Protein AF-X0XVB4-F1 (afdb_monomer)

Organism: NCBI:txid412755

Sequence (200 aa):
ILCIYAGDIERKKVRADFGITYDSDAFKLIDDLREWGLDVVAVVITRFNDQPASITFKNKLERRGVRVYTHKAIKGYPADVDLIASEKGYGANEYIETKRPLVVVTAPGPNSGKMATCLSQVYHDYRRNQQAGYAKFETFPIWNLPLRHPVNVAYEAATADLHDVNMIDPFHLEAYNAKAVNYNRDVEAFPVLKTILEKI

Nearest PDB structures (foldseek):
  3bh1-assembly1_B  TM=9.773E-01  e=3.216E-25  Corynebacterium diphtheriae NCTC 13129
  7f00-assembly1_A-2  TM=9.809E-01  e=4.562E-24  Streptococcus pneumoniae
  7f00-assembly1_B-2  TM=9.732E-01  e=2.089E-22  Streptococcus pneumoniae
  3bh1-assembly1_C  TM=9.726E-01  e=1.199E-22  Corynebacterium diphtheriae NCTC 13129
  4a0g-assembly2_D  TM=3.749E-01  e=3.876E-01  Arabidopsis thaliana

Foldseek 3Di:
DEFAEPVQQVVQPADPVPRHGQLVVSVVVQVVCVVVVHHDLAYEHEQDDPDDSSVVSCVVCVVVVHHYWYHHDQPPPLNCLVSCLDCNHLVVGDARDDDDLDDDYYGSDPPRCRVSVQLSNCSVCVVVVHHHDDDDDDPPDFFPDDCPDPSNVVVCVVCVVVVWHKDWQVVCCVVPVDTTIDTDVCSVCVVSVVSNVVSD

InterPro domains:
  IPR048496 DUF1846, N-terminal domain [PF08903] (1-200)

Structure (mmCIF, N/CA/C/O backbone):
data_AF-X0XVB4-F1
#
_entry.id   AF-X0XVB4-F1
#
loop_
_atom_site.group_PDB
_atom_site.id
_atom_site.type_symbol
_atom_site.label_atom_id
_atom_site.label_alt_id
_atom_site.label_comp_id
_atom_site.label_asym_id
_atom_site.label_entity_id
_atom_site.label_seq_id
_atom_site.pdbx_PDB_ins_code
_atom_site.Cartn_x
_atom_site.Cartn_y
_atom_site.Cartn_z
_atom_site.occupancy
_atom_site.B_iso_or_equiv
_atom_site.auth_seq_id
_atom_site.auth_comp_id
_atom_site.auth_asym_id
_atom_site.auth_atom_id
_atom_site.pdbx_PDB_model_num
ATOM 1 N N . ILE A 1 1 ? -10.804 -2.127 1.773 1.00 98.19 1 ILE A N 1
ATOM 2 C CA . ILE A 1 1 ? -10.193 -1.408 2.919 1.00 98.19 1 ILE A CA 1
ATOM 3 C C . ILE A 1 1 ? -9.651 -0.083 2.404 1.00 98.19 1 ILE A C 1
ATOM 5 O O . ILE A 1 1 ? -9.045 -0.071 1.337 1.00 98.19 1 ILE A O 1
ATOM 9 N N . LEU A 1 2 ? -9.881 1.018 3.118 1.00 98.44 2 LEU A N 1
ATOM 10 C CA . LEU A 1 2 ? -9.353 2.336 2.754 1.00 98.44 2 LEU A CA 1
ATOM 11 C C . LEU A 1 2 ? -8.285 2.757 3.766 1.00 98.44 2 LEU A C 1
ATOM 13 O O . LEU A 1 2 ? -8.562 2.816 4.957 1.00 98.44 2 LEU A O 1
ATOM 17 N N . CYS A 1 3 ? -7.074 3.054 3.310 1.00 98.69 3 CYS A N 1
ATOM 18 C CA . CYS A 1 3 ? -5.979 3.528 4.153 1.00 98.69 3 CYS A CA 1
ATOM 19 C C . CYS A 1 3 ? -5.824 5.046 4.040 1.00 98.69 3 CYS A C 1
ATOM 21 O O . CYS A 1 3 ? -5.873 5.604 2.945 1.00 98.69 3 CYS A O 1
ATOM 23 N N . ILE A 1 4 ? -5.551 5.712 5.158 1.00 98.44 4 ILE A N 1
ATOM 24 C CA . ILE A 1 4 ? -5.223 7.139 5.197 1.00 98.44 4 ILE A CA 1
ATOM 25 C C . ILE A 1 4 ? -4.149 7.396 6.255 1.00 98.44 4 ILE A C 1
ATOM 27 O O . ILE A 1 4 ? -4.205 6.853 7.354 1.00 98.44 4 ILE A O 1
ATOM 31 N N . TYR A 1 5 ? -3.141 8.203 5.924 1.00 98.25 5 TYR A N 1
ATOM 32 C CA . TYR A 1 5 ? -2.059 8.526 6.854 1.00 98.25 5 TYR A CA 1
ATOM 33 C C . TYR A 1 5 ? -2.490 9.642 7.811 1.00 98.25 5 TYR A C 1
ATOM 35 O O . TYR A 1 5 ? -2.835 10.733 7.364 1.00 98.25 5 TYR A O 1
ATOM 43 N N . ALA A 1 6 ? -2.397 9.398 9.122 1.00 98.31 6 ALA A N 1
ATOM 44 C CA . ALA A 1 6 ? -2.724 10.379 10.160 1.00 98.31 6 ALA A CA 1
ATOM 45 C C . ALA A 1 6 ? -2.016 11.730 9.949 1.00 98.31 6 ALA A C 1
ATOM 47 O O . ALA A 1 6 ? -2.633 12.786 10.034 1.00 98.31 6 ALA A O 1
ATOM 48 N N . GLY A 1 7 ? -0.729 11.716 9.588 1.00 97.62 7 GLY A N 1
ATOM 49 C CA . GLY A 1 7 ? 0.031 12.948 9.362 1.00 97.62 7 GLY A CA 1
ATOM 50 C C . GLY A 1 7 ? -0.442 13.767 8.156 1.00 97.62 7 GLY A C 1
ATOM 51 O O . GLY A 1 7 ? -0.282 14.985 8.171 1.00 97.62 7 GLY A O 1
ATOM 52 N N . ASP A 1 8 ? -1.044 13.134 7.145 1.00 97.38 8 ASP A N 1
ATOM 53 C CA . ASP A 1 8 ? -1.641 13.844 6.006 1.00 97.38 8 ASP A CA 1
ATOM 54 C C . ASP A 1 8 ? -2.979 14.499 6.400 1.00 97.38 8 ASP A C 1
ATOM 56 O O . ASP A 1 8 ? -3.291 15.581 5.901 1.00 97.38 8 ASP A O 1
ATOM 60 N N . ILE A 1 9 ? -3.722 13.905 7.345 1.00 97.62 9 ILE A N 1
ATOM 61 C CA . ILE A 1 9 ? -4.921 14.514 7.949 1.00 97.62 9 ILE A CA 1
ATOM 62 C C . ILE A 1 9 ? -4.523 15.753 8.761 1.00 97.62 9 ILE A C 1
ATOM 64 O O . ILE A 1 9 ? -5.082 16.828 8.556 1.00 97.62 9 ILE A O 1
ATOM 68 N N . GLU A 1 10 ? -3.516 15.635 9.634 1.00 97.00 10 GLU A N 1
ATOM 69 C CA . GLU A 1 10 ? -3.053 16.755 10.471 1.00 97.00 10 GLU A CA 1
ATOM 70 C C . GLU A 1 10 ? -2.573 17.950 9.645 1.00 97.00 10 GLU A C 1
ATOM 72 O O . GLU A 1 10 ? -2.859 19.101 9.972 1.00 97.00 10 GLU A O 1
ATOM 77 N N . ARG A 1 11 ? -1.869 17.689 8.540 1.00 96.44 11 ARG A N 1
ATOM 78 C CA . ARG A 1 11 ? -1.373 18.739 7.640 1.00 96.44 11 ARG A CA 1
ATOM 79 C C . ARG A 1 11 ? -2.442 19.278 6.694 1.00 96.44 11 ARG A C 1
ATOM 81 O O . ARG A 1 11 ? -2.122 20.148 5.890 1.00 96.44 11 ARG A O 1
ATOM 88 N N . LYS A 1 12 ? -3.674 18.755 6.750 1.00 95.31 12 LYS A N 1
ATOM 89 C CA . LYS A 1 12 ? -4.748 19.043 5.786 1.00 95.31 12 LYS A CA 1
ATOM 90 C C . LYS A 1 12 ? -4.252 18.911 4.348 1.00 95.31 12 LYS A C 1
ATOM 92 O O . LYS A 1 12 ? -4.478 19.790 3.518 1.00 95.31 12 LYS A O 1
ATOM 97 N N . LYS A 1 13 ? -3.517 17.832 4.067 1.00 95.44 13 LYS A N 1
ATOM 98 C CA . LYS A 1 13 ? -2.916 17.613 2.753 1.00 95.44 13 LYS A CA 1
ATOM 99 C C . LYS A 1 13 ? -4.004 17.640 1.688 1.00 95.44 13 LYS A C 1
ATOM 101 O O . LYS A 1 13 ? -4.999 16.924 1.798 1.00 95.44 13 LYS A O 1
ATOM 106 N N . VAL A 1 14 ? -3.797 18.468 0.674 1.00 93.94 14 VAL A N 1
ATOM 107 C CA . VAL A 1 14 ? -4.720 18.636 -0.446 1.00 93.94 14 VAL A CA 1
ATOM 108 C C . VAL A 1 14 ? -4.297 17.713 -1.579 1.00 93.94 14 VAL A C 1
ATOM 110 O O . VAL A 1 14 ? -3.111 17.594 -1.893 1.00 93.94 14 VAL A O 1
ATOM 113 N N . ARG A 1 15 ? -5.272 17.046 -2.190 1.00 89.31 15 ARG A N 1
ATOM 114 C CA . ARG A 1 15 ? -5.079 16.317 -3.437 1.00 89.31 15 ARG A CA 1
ATOM 115 C C . ARG A 1 15 ? -5.148 17.307 -4.594 1.00 89.31 15 ARG A C 1
ATOM 117 O O . ARG A 1 15 ? -6.191 17.921 -4.802 1.00 89.31 15 ARG A O 1
ATOM 124 N N . ALA A 1 16 ? -4.038 17.464 -5.314 1.00 84.75 16 ALA A N 1
ATOM 125 C CA . ALA A 1 16 ? -3.892 18.482 -6.355 1.00 84.75 16 ALA A CA 1
ATOM 126 C C . ALA A 1 16 ? -4.977 18.382 -7.442 1.00 84.75 16 ALA A C 1
ATOM 128 O O . ALA A 1 16 ? -5.533 19.404 -7.828 1.00 84.75 16 ALA A O 1
ATOM 129 N N . ASP A 1 17 ? -5.339 17.161 -7.846 1.00 82.75 17 ASP A N 1
ATOM 130 C CA . ASP A 1 17 ? -6.303 16.908 -8.929 1.00 82.75 17 ASP A CA 1
ATOM 131 C C . ASP A 1 17 ? -7.711 17.451 -8.641 1.00 82.75 17 ASP A C 1
ATOM 133 O O . ASP A 1 17 ? -8.391 17.943 -9.537 1.00 82.75 17 ASP A O 1
ATOM 137 N N . PHE A 1 18 ? -8.163 17.343 -7.387 1.00 81.94 18 PHE A N 1
ATOM 138 C CA . PHE A 1 18 ? -9.544 17.646 -6.989 1.00 81.94 18 PHE A CA 1
ATOM 139 C C . PHE A 1 18 ? -9.667 18.882 -6.093 1.00 81.94 18 PHE A C 1
ATOM 141 O O . PHE A 1 18 ? -10.777 19.330 -5.816 1.00 81.94 18 PHE A O 1
ATOM 148 N N . GLY A 1 19 ? -8.551 19.412 -5.587 1.00 91.69 19 GLY A N 1
ATOM 149 C CA . GLY A 1 19 ? -8.536 20.573 -4.694 1.00 91.69 19 GLY A CA 1
ATOM 150 C C . GLY A 1 19 ? -9.146 20.327 -3.308 1.00 91.69 19 GLY A C 1
ATOM 151 O O . GLY A 1 19 ? -9.354 21.280 -2.560 1.00 91.69 19 GLY A O 1
ATOM 152 N N . ILE A 1 20 ? -9.420 19.072 -2.939 1.00 94.75 20 ILE A N 1
ATOM 153 C CA . ILE A 1 20 ? -9.972 18.692 -1.631 1.00 94.75 20 ILE A CA 1
ATOM 154 C C . ILE A 1 20 ? -8.913 18.044 -0.740 1.00 94.75 20 ILE A C 1
ATOM 156 O O . ILE A 1 20 ? -7.922 17.479 -1.208 1.00 94.75 20 ILE A O 1
ATOM 160 N N . THR A 1 21 ? -9.116 18.129 0.572 1.00 96.94 21 THR A N 1
ATOM 161 C CA . THR A 1 21 ? -8.234 17.498 1.555 1.00 96.94 21 THR A CA 1
ATOM 162 C C . THR A 1 21 ? -8.367 15.974 1.532 1.00 96.94 21 THR A C 1
ATOM 164 O O . THR A 1 21 ? -9.418 15.440 1.186 1.00 96.94 21 THR A O 1
ATOM 167 N N . TYR A 1 22 ? -7.315 15.254 1.928 1.00 96.94 22 TYR A N 1
ATOM 168 C CA . TYR A 1 22 ? -7.293 13.783 1.922 1.00 96.94 22 TYR A CA 1
ATOM 169 C C . TYR A 1 22 ? -8.389 13.152 2.795 1.00 96.94 22 TYR A C 1
ATOM 171 O O . TYR A 1 22 ? -8.904 12.090 2.458 1.00 96.94 22 TYR A O 1
ATOM 179 N N . ASP A 1 23 ? -8.764 13.785 3.907 1.00 96.56 23 ASP A N 1
ATOM 180 C CA . ASP A 1 23 ? -9.879 13.341 4.748 1.00 96.56 23 ASP A CA 1
ATOM 181 C C . ASP A 1 23 ? -11.234 13.526 4.048 1.00 96.56 23 ASP A C 1
ATOM 183 O O . ASP A 1 23 ? -12.093 12.649 4.134 1.00 96.56 23 ASP A O 1
ATOM 187 N N . SER A 1 24 ? -11.407 14.615 3.295 1.00 96.69 24 SER A N 1
ATOM 188 C CA . SER A 1 24 ? -12.592 14.827 2.453 1.00 96.69 24 SER A CA 1
ATOM 189 C C . SER A 1 24 ? -12.643 13.829 1.291 1.00 96.69 24 SER A C 1
ATOM 191 O O . SER A 1 24 ? -13.693 13.241 1.038 1.00 96.69 24 SER A O 1
ATOM 193 N N . ASP A 1 25 ? -11.507 13.579 0.632 1.00 96.38 25 ASP A N 1
ATOM 194 C CA . ASP A 1 25 ? -11.379 12.591 -0.449 1.00 96.38 25 ASP A CA 1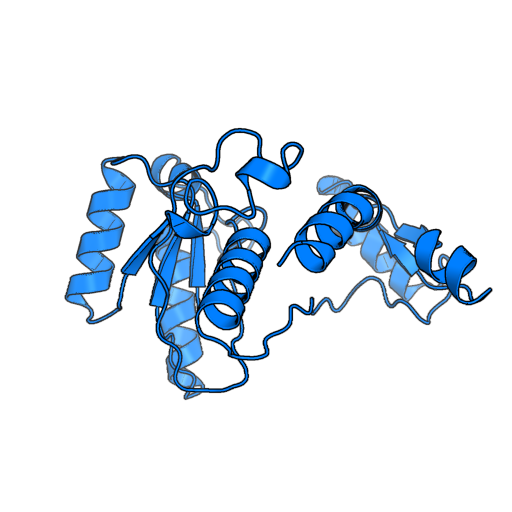
ATOM 195 C C . ASP A 1 25 ? -11.655 11.166 0.049 1.00 96.38 25 ASP A C 1
ATOM 197 O O . ASP A 1 25 ? -12.281 10.375 -0.647 1.00 96.38 25 ASP A O 1
ATOM 201 N N . ALA A 1 26 ? -11.281 10.839 1.290 1.00 97.12 26 ALA A N 1
ATOM 202 C CA . ALA A 1 26 ? -11.620 9.554 1.895 1.00 97.12 26 ALA A CA 1
ATOM 203 C C . ALA A 1 26 ? -13.137 9.366 2.065 1.00 97.12 26 ALA A C 1
ATOM 205 O O . ALA A 1 26 ? -13.638 8.281 1.776 1.00 97.12 26 ALA A O 1
ATOM 206 N N . PHE A 1 27 ? -13.876 10.395 2.500 1.00 96.81 27 PHE A N 1
ATOM 207 C CA . PHE A 1 27 ? -15.343 10.326 2.542 1.00 96.81 27 PHE A CA 1
ATOM 208 C C . PHE A 1 27 ? -15.935 10.192 1.143 1.00 96.81 27 PHE A C 1
ATOM 210 O O . PHE A 1 27 ? -16.761 9.309 0.929 1.00 96.81 27 PHE A O 1
ATOM 217 N N . LYS A 1 28 ? -15.461 11.005 0.191 1.00 95.50 28 LYS A N 1
ATOM 218 C CA . LYS A 1 28 ? -15.902 10.931 -1.202 1.00 95.50 28 LYS A CA 1
ATOM 219 C C . LYS A 1 28 ? -15.695 9.527 -1.777 1.00 95.50 28 LYS A C 1
ATOM 221 O O . LYS A 1 28 ? -16.624 8.964 -2.329 1.00 95.50 28 LYS A O 1
ATOM 226 N N . LEU A 1 29 ? -14.521 8.928 -1.581 1.00 95.69 29 LEU A N 1
ATOM 227 C CA . LEU A 1 29 ? -14.213 7.584 -2.071 1.00 95.69 29 LEU A CA 1
ATOM 228 C C . LEU A 1 29 ? -15.110 6.505 -1.442 1.00 95.69 29 LEU A C 1
ATOM 230 O O . LEU A 1 29 ? -15.464 5.543 -2.116 1.00 95.69 29 LEU A O 1
ATOM 234 N N . ILE A 1 30 ? -15.479 6.642 -0.164 1.00 96.25 30 ILE A N 1
ATOM 235 C CA . ILE A 1 30 ? -16.436 5.729 0.486 1.00 96.25 30 ILE A CA 1
ATOM 236 C C . ILE A 1 30 ? -17.812 5.836 -0.172 1.00 96.25 30 ILE A C 1
ATOM 238 O O . ILE A 1 30 ? -18.438 4.807 -0.426 1.00 96.25 30 ILE A O 1
ATOM 242 N N . ASP A 1 31 ? -18.274 7.060 -0.415 1.00 95.38 31 ASP A N 1
ATOM 243 C CA . ASP A 1 31 ? -19.587 7.317 -0.998 1.00 95.38 31 ASP A CA 1
ATOM 244 C C . ASP A 1 31 ? -19.622 6.865 -2.469 1.00 95.38 31 ASP A C 1
ATOM 246 O O . ASP A 1 31 ? -20.490 6.069 -2.821 1.00 95.38 31 ASP A O 1
ATOM 250 N N . ASP A 1 32 ? -18.607 7.221 -3.268 1.00 95.56 32 ASP A N 1
ATOM 251 C CA . ASP A 1 32 ? -18.436 6.748 -4.646 1.00 95.56 32 ASP A CA 1
ATOM 252 C C . ASP A 1 32 ? -18.495 5.209 -4.687 1.00 95.56 32 ASP A C 1
ATOM 254 O O . ASP A 1 32 ? -19.322 4.638 -5.384 1.00 95.56 32 ASP A O 1
ATOM 258 N N . LEU A 1 33 ? -17.676 4.494 -3.903 1.00 95.69 33 LEU A N 1
ATOM 259 C CA . LEU A 1 33 ? -17.662 3.022 -3.918 1.00 95.69 33 LEU A CA 1
ATOM 260 C C . LEU A 1 33 ? -19.032 2.412 -3.584 1.00 95.69 33 LEU A C 1
ATOM 262 O O . LEU A 1 33 ? -19.430 1.424 -4.206 1.00 95.69 33 LEU A O 1
ATOM 266 N N . ARG A 1 34 ? -19.775 3.009 -2.648 1.00 93.69 34 ARG A N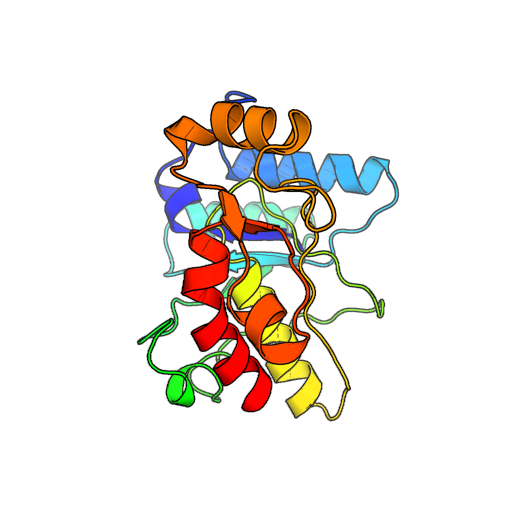 1
ATOM 267 C CA . ARG A 1 34 ? -21.128 2.560 -2.294 1.00 93.69 34 ARG A CA 1
ATOM 268 C C . ARG A 1 34 ? -22.123 2.749 -3.435 1.00 93.69 34 ARG A C 1
ATOM 270 O O . ARG A 1 34 ? -22.975 1.881 -3.606 1.00 93.69 34 ARG A O 1
ATOM 277 N N . GLU A 1 35 ? -22.006 3.810 -4.233 1.00 95.94 35 GLU A N 1
ATOM 278 C CA . GLU A 1 35 ? -22.830 4.003 -5.439 1.00 95.94 35 GLU A CA 1
ATOM 279 C C . GLU A 1 35 ? -22.617 2.879 -6.464 1.00 95.94 35 GLU A C 1
ATOM 281 O O . GLU A 1 35 ? -23.560 2.456 -7.128 1.00 95.94 35 GLU A O 1
ATOM 286 N N . TRP A 1 36 ? -21.404 2.321 -6.526 1.00 95.44 36 TRP A N 1
ATOM 287 C CA . TRP A 1 36 ? -21.076 1.143 -7.339 1.00 95.44 36 TRP A CA 1
ATOM 288 C C . TRP A 1 36 ? -21.436 -0.196 -6.666 1.00 95.44 36 TRP A C 1
ATOM 290 O O . TRP A 1 36 ? -21.091 -1.259 -7.182 1.00 95.44 36 TRP A O 1
ATOM 300 N N . GLY A 1 37 ? -22.109 -0.178 -5.511 1.00 93.56 37 GLY A N 1
ATOM 301 C CA . GLY A 1 37 ? -22.463 -1.382 -4.751 1.00 93.56 37 GLY A CA 1
ATOM 302 C C . GLY A 1 37 ? -21.273 -2.059 -4.061 1.00 93.56 37 GLY A C 1
ATOM 303 O O . GLY A 1 37 ? -21.347 -3.241 -3.715 1.00 93.56 37 GLY A O 1
ATOM 304 N N . LEU A 1 38 ? -20.162 -1.340 -3.869 1.00 93.56 38 LEU A N 1
ATOM 305 C CA . LEU A 1 38 ? -18.954 -1.840 -3.217 1.00 93.56 38 LEU A CA 1
ATOM 306 C C . LEU A 1 38 ? -18.854 -1.316 -1.781 1.00 93.56 38 LEU A C 1
ATOM 308 O O . LEU A 1 38 ? -18.652 -0.130 -1.527 1.00 93.56 38 LEU A O 1
ATOM 312 N N . ASP A 1 39 ? -18.921 -2.232 -0.818 1.00 89.62 39 ASP A N 1
ATOM 313 C CA . ASP A 1 39 ? -18.797 -1.874 0.594 1.00 89.62 39 ASP A CA 1
ATOM 314 C C . ASP A 1 39 ? -17.344 -1.634 1.022 1.00 89.62 39 ASP A C 1
ATOM 316 O O . ASP A 1 39 ? -16.459 -2.480 0.842 1.00 89.62 39 ASP A O 1
ATOM 320 N N . VAL A 1 40 ? -17.116 -0.527 1.730 1.00 94.88 40 VAL A N 1
ATOM 321 C CA . VAL A 1 40 ? -15.874 -0.295 2.474 1.00 94.88 40 VAL A CA 1
ATOM 322 C C . VAL A 1 40 ? -15.971 -0.981 3.835 1.00 94.88 40 VAL A C 1
ATOM 324 O O . VAL A 1 40 ? -16.616 -0.477 4.750 1.00 94.88 40 VAL A O 1
ATOM 327 N N . VAL A 1 41 ? -15.295 -2.127 3.977 1.00 95.06 41 VAL A N 1
ATOM 328 C CA . VAL A 1 41 ? -15.288 -2.909 5.231 1.00 95.06 41 VAL A CA 1
ATOM 329 C C . VAL A 1 41 ? -14.714 -2.133 6.420 1.00 95.06 41 VAL A C 1
ATOM 331 O O . VAL A 1 41 ? -15.200 -2.270 7.540 1.00 95.06 41 VAL A O 1
ATOM 334 N N . ALA A 1 42 ? -13.684 -1.321 6.175 1.00 97.00 42 ALA A N 1
ATOM 335 C CA . ALA A 1 42 ? -13.036 -0.517 7.197 1.00 97.00 42 ALA A CA 1
ATOM 336 C C . ALA A 1 42 ? -12.158 0.589 6.603 1.00 97.00 42 ALA A C 1
ATOM 338 O O . ALA A 1 42 ? -11.627 0.452 5.489 1.00 97.00 42 ALA A O 1
ATOM 339 N N . VAL A 1 43 ? -11.955 1.638 7.402 1.00 98.50 43 VAL A N 1
ATOM 340 C CA . VAL A 1 43 ? -10.910 2.649 7.213 1.00 98.50 43 VAL A CA 1
ATOM 341 C C . VAL A 1 43 ? -9.766 2.383 8.189 1.00 98.50 43 VAL A C 1
ATOM 343 O O . VAL A 1 43 ? -9.993 2.176 9.377 1.00 98.50 43 VAL A O 1
ATOM 346 N N . VAL A 1 44 ? -8.530 2.419 7.701 1.00 98.75 44 VAL A N 1
ATOM 347 C CA . VAL A 1 44 ? -7.315 2.274 8.505 1.00 98.75 44 VAL A CA 1
ATOM 348 C C . VAL A 1 44 ? -6.588 3.607 8.543 1.00 98.75 44 VAL A C 1
ATOM 350 O O . VAL A 1 44 ? -6.065 4.067 7.525 1.00 98.75 44 VAL A O 1
ATOM 353 N N . ILE A 1 45 ? -6.527 4.215 9.725 1.00 98.62 45 ILE A N 1
ATOM 354 C CA . ILE A 1 45 ? -5.715 5.406 9.962 1.00 98.62 45 ILE A CA 1
ATOM 355 C C . ILE A 1 45 ? -4.307 4.936 10.330 1.00 98.62 45 ILE A C 1
ATOM 357 O O . ILE A 1 45 ? -4.068 4.399 11.414 1.00 98.62 45 ILE A O 1
ATOM 361 N N . THR A 1 46 ? -3.372 5.088 9.397 1.00 98.50 46 THR A N 1
ATOM 362 C CA . THR A 1 46 ? -2.003 4.585 9.531 1.00 98.50 46 THR A CA 1
ATOM 363 C C . THR A 1 46 ? -1.094 5.599 10.210 1.00 98.50 46 THR A C 1
ATOM 365 O O . THR A 1 46 ? -1.296 6.813 10.106 1.00 98.50 46 THR A O 1
ATOM 368 N N . ARG A 1 47 ? -0.067 5.089 10.906 1.00 97.38 47 ARG A N 1
ATOM 369 C CA . ARG A 1 47 ? 0.887 5.874 11.710 1.00 97.38 47 ARG A CA 1
ATOM 370 C C . ARG A 1 47 ? 0.160 6.819 12.683 1.00 97.38 47 ARG A C 1
ATOM 372 O O . ARG A 1 47 ? 0.538 7.980 12.857 1.00 97.38 47 ARG A O 1
ATOM 379 N N . PHE A 1 48 ? -0.915 6.309 13.278 1.00 98.06 48 PHE A N 1
ATOM 380 C CA . PHE A 1 48 ? -1.732 7.013 14.254 1.00 98.06 48 PHE A CA 1
ATOM 381 C C . PHE A 1 48 ? -0.972 7.161 15.575 1.00 98.06 48 PHE A C 1
ATOM 383 O O . PHE A 1 48 ? -0.363 6.205 16.059 1.00 98.06 48 PHE A O 1
ATOM 390 N N . ASN A 1 49 ? -1.004 8.366 16.135 1.00 97.06 49 ASN A N 1
ATOM 391 C CA . ASN A 1 49 ? -0.324 8.743 17.371 1.00 97.06 49 ASN A CA 1
ATOM 392 C C . ASN A 1 49 ? -1.150 9.793 18.135 1.00 97.06 49 ASN A C 1
ATOM 394 O O . ASN A 1 49 ? -0.620 10.825 18.541 1.00 97.06 49 ASN A O 1
ATOM 398 N N . ASP A 1 50 ? -2.462 9.555 18.230 1.00 97.06 50 ASP A N 1
ATOM 399 C CA . ASP A 1 50 ? -3.418 10.367 18.997 1.00 97.06 50 ASP A CA 1
ATOM 400 C C . ASP A 1 50 ? -3.469 11.847 18.590 1.00 97.06 50 ASP A C 1
ATOM 402 O O . ASP A 1 50 ? -3.723 12.742 19.397 1.00 97.06 50 ASP A O 1
ATOM 406 N N . GLN A 1 51 ? -3.238 12.122 17.306 1.00 97.06 51 GLN A N 1
ATOM 407 C CA . GLN A 1 51 ? -3.259 13.486 16.804 1.00 97.06 51 GLN A CA 1
ATOM 408 C C . GLN A 1 51 ? -4.709 14.036 16.747 1.00 97.06 51 GLN A C 1
ATOM 410 O O . GLN A 1 51 ? -5.630 13.297 16.371 1.00 97.06 51 GLN A O 1
ATOM 415 N N . PRO A 1 52 ? -4.960 15.316 17.101 1.00 98.00 52 PRO A N 1
ATOM 416 C CA . PRO A 1 52 ? -6.324 15.825 17.292 1.00 98.00 52 PRO A CA 1
ATOM 417 C C . PRO A 1 52 ? -7.228 15.788 16.051 1.00 98.00 52 PRO A C 1
ATOM 419 O O . PRO A 1 52 ? -8.417 15.453 16.162 1.00 98.00 52 PRO A O 1
ATOM 422 N N . ALA A 1 53 ? -6.708 16.121 14.862 1.00 97.81 53 ALA A N 1
ATOM 423 C CA . ALA A 1 53 ? -7.517 16.094 13.641 1.00 97.81 53 ALA A CA 1
ATOM 424 C C . ALA A 1 53 ? -7.853 14.651 13.239 1.00 97.81 53 ALA A C 1
ATOM 426 O O . ALA A 1 53 ? -8.982 14.367 12.838 1.00 97.81 53 ALA A O 1
ATOM 427 N N . SER A 1 54 ? -6.921 13.724 13.446 1.00 98.00 54 SER A N 1
ATOM 428 C CA . SER A 1 54 ? -7.082 12.290 13.202 1.00 98.00 54 SER A CA 1
ATOM 429 C C . SER A 1 54 ? -8.120 11.661 14.137 1.00 98.00 54 SER A C 1
ATOM 431 O O . SER A 1 54 ? -8.955 10.881 13.679 1.00 98.00 54 SER A O 1
ATOM 433 N N . ILE A 1 55 ? -8.147 12.047 15.420 1.00 98.50 55 ILE A N 1
ATOM 434 C CA . ILE A 1 55 ? -9.205 11.650 16.371 1.00 98.50 55 ILE A CA 1
ATOM 435 C C . ILE A 1 55 ? -10.565 12.187 15.913 1.00 98.50 55 ILE A C 1
ATOM 437 O O . ILE A 1 55 ? -11.557 11.459 15.884 1.00 98.50 55 ILE A O 1
ATOM 441 N N . THR A 1 56 ? -10.621 13.457 15.509 1.00 98.31 56 THR A N 1
ATOM 442 C CA . THR A 1 56 ? -11.859 14.071 15.010 1.00 98.31 56 THR A CA 1
ATOM 443 C C . THR A 1 56 ? -12.373 13.356 13.761 1.00 98.31 56 THR A C 1
ATOM 445 O O . THR A 1 56 ? -13.570 13.089 13.646 1.00 98.31 56 THR A O 1
ATOM 448 N N . PHE A 1 57 ? -11.479 13.023 12.831 1.00 98.31 57 PHE A N 1
ATOM 449 C CA . PHE A 1 57 ? -11.794 12.277 11.619 1.00 98.31 57 PHE A CA 1
ATOM 450 C C . PHE A 1 57 ? -12.295 10.859 11.927 1.00 98.31 57 PHE A C 1
ATOM 452 O O . PHE A 1 57 ? -13.356 10.476 11.432 1.00 98.31 57 PHE A O 1
ATOM 459 N N . LYS A 1 58 ? -11.605 10.127 12.814 1.00 98.56 58 LYS A N 1
ATOM 460 C CA . LYS A 1 58 ? -12.045 8.819 13.325 1.00 98.56 58 LYS A CA 1
ATOM 461 C C . LYS A 1 58 ? -13.476 8.887 13.869 1.00 98.56 58 LYS A C 1
ATOM 463 O O . LYS A 1 58 ? -14.343 8.159 13.397 1.00 98.56 58 LYS A O 1
ATOM 468 N N . ASN A 1 59 ? -13.749 9.831 14.771 1.00 98.38 59 ASN A N 1
ATOM 469 C CA . ASN A 1 59 ? -15.073 9.996 15.377 1.00 98.38 59 ASN A CA 1
ATOM 470 C C . ASN A 1 59 ? -16.161 10.302 14.331 1.00 98.38 59 ASN A C 1
ATOM 472 O O . ASN A 1 59 ? -17.300 9.855 14.461 1.00 98.38 59 ASN A O 1
ATOM 476 N N . LYS A 1 60 ? -15.839 11.076 13.284 1.00 98.12 60 LYS A N 1
ATOM 477 C CA . LYS A 1 60 ? -16.775 11.360 12.183 1.00 98.12 60 LYS A CA 1
ATOM 478 C C . LYS A 1 60 ? -17.100 10.105 11.369 1.00 98.12 60 LYS A C 1
ATOM 480 O O . LYS A 1 60 ? -18.261 9.919 11.017 1.00 98.12 60 LYS A O 1
ATOM 485 N N . LEU A 1 61 ? -16.107 9.263 11.078 1.00 97.94 61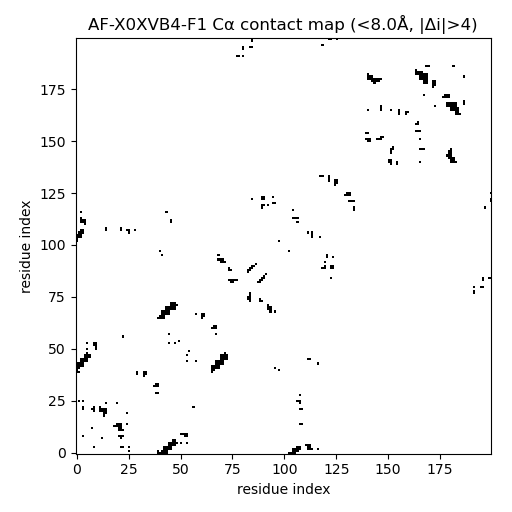 LEU A N 1
ATOM 486 C CA . LEU A 1 61 ? -16.303 7.989 10.376 1.00 97.94 61 LEU A CA 1
ATOM 487 C C . LEU A 1 61 ? -17.177 7.026 11.186 1.00 97.94 61 LEU A C 1
ATOM 489 O O . LEU A 1 61 ? -18.157 6.498 10.661 1.00 97.94 61 LEU A O 1
ATOM 493 N N . GLU A 1 62 ? -16.876 6.859 12.473 1.00 97.88 62 GLU A N 1
ATOM 494 C CA . GLU A 1 62 ? -17.616 5.955 13.363 1.00 97.88 62 GLU A CA 1
ATOM 495 C C . GLU A 1 62 ? -19.080 6.387 13.524 1.00 97.88 62 GLU A C 1
ATOM 497 O O . GLU A 1 62 ? -19.983 5.555 13.454 1.00 97.88 62 GLU A O 1
ATOM 502 N N . ARG A 1 63 ? -19.351 7.698 13.615 1.00 97.19 63 ARG A N 1
ATOM 503 C CA . ARG A 1 63 ? -20.725 8.243 13.610 1.00 97.19 63 ARG A CA 1
ATOM 504 C C . ARG A 1 63 ? -21.503 7.935 12.329 1.00 97.19 63 ARG A C 1
ATOM 506 O O . ARG A 1 63 ? -22.728 7.931 12.361 1.00 97.19 63 ARG A O 1
ATOM 513 N N . ARG A 1 64 ? -20.817 7.681 11.211 1.00 94.00 64 ARG A N 1
ATOM 514 C CA . ARG A 1 64 ? -21.417 7.247 9.936 1.00 94.00 64 ARG A CA 1
ATOM 515 C C . ARG A 1 64 ? -21.482 5.720 9.799 1.00 94.00 64 ARG A C 1
ATOM 517 O O . ARG A 1 64 ? -21.717 5.217 8.701 1.00 94.00 64 ARG A O 1
ATOM 524 N N . GLY A 1 65 ? -21.236 4.979 10.881 1.00 94.38 65 GLY A N 1
ATOM 525 C CA . GLY A 1 65 ? -21.247 3.517 10.889 1.00 94.38 65 GLY A CA 1
ATOM 526 C C . GLY A 1 65 ? -20.066 2.881 10.152 1.00 94.38 65 GLY A C 1
ATOM 527 O O . GLY A 1 65 ? -20.125 1.699 9.820 1.00 94.38 65 GLY A O 1
ATOM 528 N N . VAL A 1 66 ? -19.001 3.638 9.864 1.00 96.31 66 VAL A N 1
ATOM 529 C CA . VAL A 1 66 ? -17.783 3.098 9.248 1.00 96.31 66 VAL A CA 1
ATOM 530 C C . VAL A 1 66 ? -16.871 2.564 10.346 1.00 96.31 66 VAL A C 1
ATOM 532 O O . VAL A 1 66 ? -16.528 3.287 11.279 1.00 96.31 66 VAL A O 1
ATOM 535 N N . ARG A 1 67 ? -16.452 1.301 10.229 1.00 97.75 67 ARG A N 1
ATOM 536 C CA . ARG A 1 67 ? -15.486 0.697 11.152 1.00 97.75 67 ARG A CA 1
ATOM 537 C C . ARG A 1 67 ? -14.098 1.301 10.921 1.00 97.75 67 ARG A C 1
ATOM 539 O O . ARG A 1 67 ? -13.645 1.371 9.776 1.00 97.75 67 ARG A O 1
ATOM 546 N N . VAL A 1 68 ? -13.427 1.724 11.991 1.00 98.31 68 VAL A N 1
ATOM 547 C CA . VAL A 1 68 ? -12.107 2.364 11.914 1.00 98.31 68 VAL A CA 1
ATOM 548 C C . VAL A 1 68 ? -11.085 1.587 12.731 1.00 98.31 68 VAL A C 1
ATOM 550 O O . VAL A 1 68 ? -11.319 1.295 13.898 1.00 98.31 68 VAL A O 1
ATOM 553 N N . TYR A 1 69 ? -9.932 1.321 12.126 1.00 98.50 69 TYR A N 1
ATOM 554 C CA . TYR A 1 69 ? -8.760 0.751 12.784 1.00 98.50 69 TYR A CA 1
ATOM 555 C C . TYR A 1 69 ? -7.624 1.770 12.791 1.00 98.50 69 TYR A C 1
ATOM 557 O O . TYR A 1 69 ? -7.493 2.589 11.876 1.00 98.50 69 TYR A O 1
ATOM 565 N N . THR A 1 70 ? -6.776 1.715 13.812 1.00 98.19 70 THR A N 1
ATOM 566 C CA . THR A 1 70 ? -5.592 2.569 13.923 1.00 98.19 70 THR A CA 1
ATOM 567 C C . THR A 1 70 ? -4.342 1.704 13.920 1.00 98.19 70 THR A C 1
ATOM 569 O O . THR A 1 70 ? -4.178 0.817 14.749 1.00 98.19 70 THR A O 1
ATOM 572 N N . HIS A 1 71 ? -3.442 1.957 12.973 1.00 97.94 71 HIS A N 1
ATOM 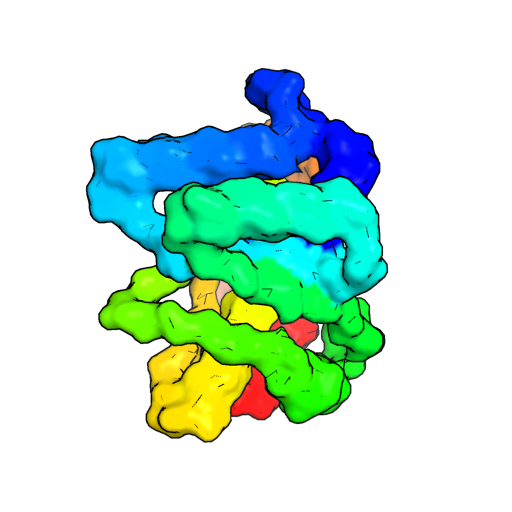573 C CA . HIS A 1 71 ? -2.140 1.292 12.930 1.00 97.94 71 HIS A CA 1
ATOM 574 C C . HIS A 1 71 ? -1.080 2.277 13.405 1.00 97.94 71 HIS A C 1
ATOM 576 O O . HIS A 1 71 ? -1.027 3.415 12.925 1.00 97.94 71 HIS A O 1
ATOM 582 N N . LYS A 1 72 ? -0.211 1.851 14.320 1.00 96.00 72 LYS A N 1
ATOM 583 C CA . LYS A 1 72 ? 0.921 2.671 14.769 1.00 96.00 72 LYS A CA 1
ATOM 584 C C . LYS A 1 72 ? 2.064 2.610 13.756 1.00 96.00 72 LYS A C 1
ATOM 586 O O . LYS A 1 72 ? 2.084 1.779 12.850 1.00 96.00 72 LYS A O 1
ATOM 591 N N . ALA A 1 73 ? 3.018 3.528 13.881 1.00 95.50 73 ALA A N 1
ATOM 592 C CA . ALA A 1 73 ? 4.272 3.394 13.150 1.00 95.50 73 ALA A CA 1
ATOM 593 C C . ALA A 1 73 ? 5.058 2.202 13.721 1.00 95.50 73 ALA A C 1
ATOM 595 O O . ALA A 1 73 ? 5.269 2.127 14.930 1.00 95.50 73 ALA A O 1
ATOM 596 N N . ILE A 1 74 ? 5.493 1.285 12.856 1.00 93.62 74 ILE A N 1
ATOM 597 C CA . ILE A 1 74 ? 6.337 0.156 13.257 1.00 93.62 74 ILE A CA 1
ATOM 598 C C . ILE A 1 74 ? 7.785 0.647 13.309 1.00 93.62 74 ILE A C 1
ATOM 600 O O . ILE A 1 74 ? 8.310 1.176 12.325 1.00 93.62 74 ILE A O 1
ATOM 604 N N . LYS A 1 75 ? 8.432 0.501 14.468 1.00 90.50 75 LYS A N 1
ATOM 605 C CA . LYS A 1 75 ? 9.848 0.852 14.636 1.00 90.50 75 LYS A CA 1
ATOM 606 C C . LYS A 1 75 ? 10.705 -0.030 13.724 1.00 90.50 75 LYS A C 1
ATOM 608 O O . LYS A 1 75 ? 10.427 -1.212 13.586 1.00 90.50 75 LYS A O 1
ATOM 613 N N . GLY A 1 76 ? 11.736 0.549 13.109 1.00 83.62 76 GLY A N 1
ATOM 614 C CA . GLY A 1 76 ? 12.653 -0.194 12.238 1.00 83.62 76 GLY A CA 1
ATOM 615 C C . GLY A 1 76 ? 12.099 -0.505 10.844 1.00 83.62 76 GLY A C 1
ATOM 616 O O . GLY A 1 76 ? 12.814 -1.087 10.037 1.00 83.62 76 GLY A O 1
ATOM 617 N N . TYR A 1 77 ? 10.872 -0.085 10.517 1.00 86.44 77 TYR A N 1
ATOM 618 C CA . TYR A 1 77 ? 10.320 -0.261 9.175 1.00 86.44 77 TYR A CA 1
ATOM 619 C C . TYR A 1 77 ? 11.076 0.600 8.142 1.00 86.44 77 TYR A C 1
ATOM 621 O O . TYR A 1 77 ? 11.232 1.801 8.379 1.00 86.44 77 TYR A O 1
ATOM 629 N N . PRO A 1 78 ? 11.496 0.057 6.983 1.00 86.44 78 PRO A N 1
ATOM 630 C CA . PRO A 1 78 ? 11.252 -1.305 6.496 1.00 86.44 78 PRO A CA 1
ATOM 631 C C . PRO A 1 78 ? 12.416 -2.295 6.747 1.00 86.44 78 PRO A C 1
ATOM 633 O O . PRO A 1 78 ? 12.313 -3.448 6.357 1.00 86.44 78 PRO A O 1
ATOM 636 N N . ALA A 1 79 ? 13.519 -1.873 7.371 1.00 87.88 79 ALA A N 1
ATOM 637 C CA . ALA A 1 79 ? 14.771 -2.638 7.429 1.00 87.88 79 ALA A CA 1
ATOM 638 C C . ALA A 1 79 ? 14.790 -3.806 8.439 1.00 87.88 79 ALA A C 1
ATOM 640 O O . ALA A 1 79 ? 15.453 -4.810 8.196 1.00 87.88 79 ALA A O 1
ATOM 641 N N . ASP A 1 80 ? 14.093 -3.687 9.572 1.00 92.81 80 ASP A N 1
ATOM 642 C CA . ASP A 1 80 ? 14.105 -4.688 10.651 1.00 92.81 80 ASP A CA 1
ATOM 643 C C . ASP A 1 80 ? 12.979 -5.719 10.466 1.00 92.81 80 ASP A C 1
ATOM 645 O O . ASP A 1 80 ? 11.933 -5.655 11.114 1.00 92.81 80 ASP A O 1
ATOM 649 N N . VAL A 1 81 ? 13.165 -6.650 9.526 1.00 91.56 81 VAL A N 1
ATOM 650 C CA . VAL A 1 81 ? 12.132 -7.632 9.141 1.00 91.56 81 VAL A CA 1
ATOM 651 C C . VAL A 1 81 ? 11.707 -8.524 10.312 1.00 91.56 81 VAL A C 1
ATOM 653 O O . VAL A 1 81 ? 10.527 -8.857 10.431 1.00 91.56 81 VAL A O 1
ATOM 656 N N . ASP A 1 82 ? 12.634 -8.852 11.214 1.00 92.50 82 ASP A N 1
ATOM 657 C CA . ASP A 1 82 ? 12.356 -9.656 12.405 1.00 92.50 82 ASP A CA 1
ATOM 658 C C . ASP A 1 82 ? 11.389 -8.954 13.353 1.00 92.50 82 ASP A C 1
ATOM 660 O O . ASP A 1 82 ? 10.453 -9.577 13.854 1.00 92.50 82 ASP A O 1
ATOM 664 N N . LEU A 1 83 ? 11.580 -7.653 13.576 1.00 93.94 83 LEU A N 1
ATOM 665 C CA . LEU A 1 83 ? 10.656 -6.861 14.373 1.00 93.94 83 LEU A CA 1
ATOM 666 C C . LEU A 1 83 ? 9.328 -6.638 13.641 1.00 93.94 83 LEU A C 1
ATOM 668 O O . LEU A 1 83 ? 8.270 -6.706 14.270 1.00 93.94 83 LEU A O 1
ATOM 672 N N . ILE A 1 84 ? 9.365 -6.382 12.333 1.00 94.38 84 ILE A N 1
ATOM 673 C CA . ILE A 1 84 ? 8.177 -6.093 11.519 1.00 94.38 84 ILE A CA 1
ATOM 674 C C . ILE A 1 84 ? 7.227 -7.297 11.484 1.00 94.38 84 ILE A C 1
ATOM 676 O O . ILE A 1 84 ? 6.052 -7.145 11.818 1.00 94.38 84 ILE A O 1
ATOM 680 N N . ALA A 1 85 ? 7.719 -8.490 11.146 1.00 94.44 85 ALA A N 1
ATOM 681 C CA . ALA A 1 85 ? 6.936 -9.727 11.089 1.00 94.44 85 ALA A CA 1
ATOM 682 C C . ALA A 1 85 ? 6.873 -10.425 12.464 1.00 94.44 85 ALA A C 1
ATOM 684 O O . ALA A 1 85 ? 7.206 -11.600 12.608 1.00 94.44 85 ALA A O 1
ATOM 685 N N . SER A 1 86 ? 6.474 -9.680 13.498 1.00 95.06 86 SER A N 1
ATOM 686 C CA . SER A 1 86 ? 6.340 -10.181 14.871 1.00 95.06 86 SER A CA 1
ATOM 687 C C . SER A 1 86 ? 5.108 -9.625 15.583 1.00 95.06 86 SER A C 1
ATOM 689 O O . SER A 1 86 ? 4.470 -8.678 15.118 1.00 95.06 86 SER A O 1
ATOM 691 N N . GLU A 1 87 ? 4.838 -10.138 16.787 1.00 95.69 87 GLU A N 1
ATOM 692 C CA . GLU A 1 87 ? 3.807 -9.623 17.703 1.00 95.69 87 GLU A CA 1
ATOM 693 C C . GLU A 1 87 ? 4.004 -8.146 18.083 1.00 95.69 87 GLU A C 1
ATOM 695 O O . GLU A 1 87 ? 3.044 -7.462 18.418 1.00 95.69 87 GLU A O 1
ATOM 700 N N . LYS A 1 88 ? 5.238 -7.626 18.019 1.00 95.44 88 LYS A N 1
ATOM 701 C CA . LYS A 1 88 ? 5.540 -6.209 18.292 1.00 95.44 88 LYS A CA 1
ATOM 702 C C . LYS A 1 88 ? 5.464 -5.325 17.041 1.00 95.44 88 LYS A C 1
ATOM 704 O O . LYS A 1 88 ? 5.451 -4.102 17.175 1.00 95.44 88 LYS A O 1
ATOM 709 N N . GLY A 1 89 ? 5.453 -5.932 15.855 1.00 96.00 89 GLY A N 1
ATOM 710 C CA . GLY A 1 89 ? 5.312 -5.268 14.562 1.00 96.00 89 GLY A CA 1
ATOM 711 C C . GLY A 1 89 ? 3.881 -5.385 14.053 1.00 96.00 89 GLY A C 1
ATOM 712 O O . GLY A 1 89 ? 2.979 -4.753 14.598 1.00 96.00 89 GLY A O 1
ATOM 713 N N . TYR A 1 90 ? 3.660 -6.194 13.016 1.00 96.88 90 TYR A N 1
ATOM 714 C CA . TYR 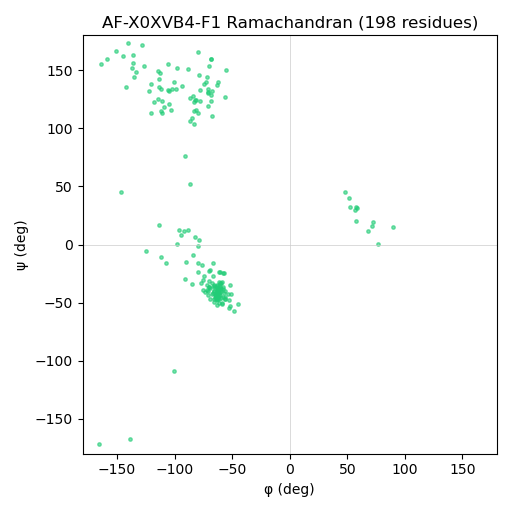A 1 90 ? 2.328 -6.424 12.455 1.00 96.88 90 TYR A CA 1
ATOM 715 C C . TYR A 1 90 ? 1.332 -6.977 13.469 1.00 96.88 90 TYR A C 1
ATOM 717 O O . TYR A 1 90 ? 0.187 -6.540 13.452 1.00 96.88 90 TYR A O 1
ATOM 725 N N . GLY A 1 91 ? 1.753 -7.850 14.388 1.00 96.62 91 GLY A N 1
ATOM 726 C CA . GLY A 1 91 ? 0.855 -8.410 15.401 1.00 96.62 91 GLY A CA 1
ATOM 727 C C . GLY A 1 91 ? 0.329 -7.393 16.418 1.00 96.62 91 GLY A C 1
ATOM 728 O O . GLY A 1 91 ? -0.675 -7.661 17.069 1.00 96.62 91 GLY A O 1
ATOM 729 N N . ALA A 1 92 ? 0.952 -6.213 16.517 1.00 96.56 92 ALA A N 1
ATOM 730 C CA . ALA A 1 92 ? 0.457 -5.122 17.351 1.00 96.56 92 ALA A CA 1
ATOM 731 C C . ALA A 1 92 ? -0.693 -4.342 16.691 1.00 96.56 92 ALA A C 1
ATOM 733 O O . ALA A 1 92 ? -1.374 -3.571 17.371 1.00 96.56 92 ALA A O 1
ATOM 734 N N . ASN A 1 93 ? -0.898 -4.503 15.380 1.00 96.94 93 ASN A N 1
ATO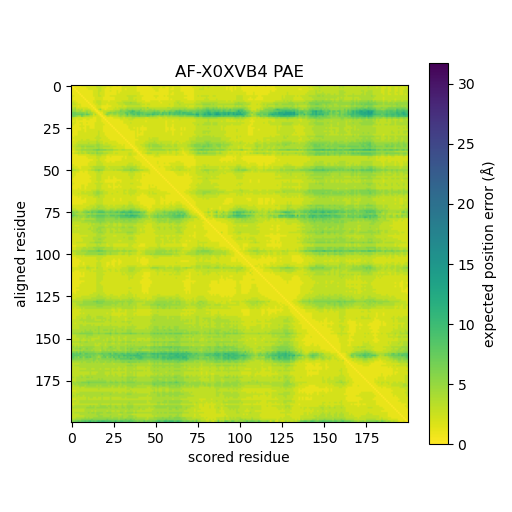M 735 C CA . ASN A 1 93 ? -2.073 -3.966 14.707 1.00 96.94 93 ASN A CA 1
ATOM 736 C C . ASN A 1 93 ? -3.269 -4.883 14.978 1.00 96.94 93 ASN A C 1
ATOM 738 O O . ASN A 1 93 ? -3.139 -6.098 15.091 1.00 96.94 93 ASN A O 1
ATOM 742 N N . GLU A 1 94 ? -4.456 -4.299 15.083 1.00 96.69 94 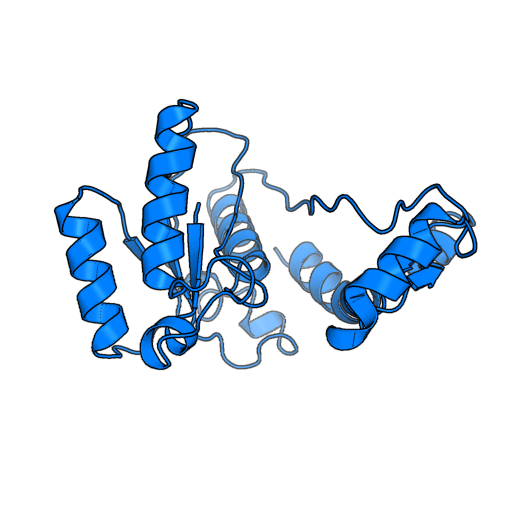GLU A N 1
ATOM 743 C CA . GLU A 1 94 ? -5.673 -5.087 15.222 1.00 96.69 94 GLU A CA 1
ATOM 744 C C . GLU A 1 94 ? -6.048 -5.730 13.877 1.00 96.69 94 GLU A C 1
ATOM 746 O O . GLU A 1 94 ? -5.966 -5.103 12.818 1.00 96.69 94 GLU A O 1
ATOM 751 N N . TYR A 1 95 ? -6.475 -6.994 13.919 1.00 97.69 95 TYR A N 1
ATOM 752 C CA . TYR A 1 95 ? -6.911 -7.708 12.726 1.00 97.69 95 TYR A CA 1
ATOM 753 C C . TYR A 1 95 ? -8.223 -7.133 12.182 1.00 97.69 95 TYR A C 1
ATOM 755 O O . TYR A 1 95 ? -9.246 -7.105 12.867 1.00 97.69 95 TYR A O 1
ATOM 763 N N . ILE A 1 96 ? -8.203 -6.727 10.916 1.00 97.69 96 ILE A N 1
ATOM 764 C CA . ILE A 1 96 ? -9.388 -6.269 10.197 1.00 97.69 96 ILE A CA 1
ATOM 765 C C . ILE A 1 96 ? -10.171 -7.495 9.731 1.00 97.69 96 ILE A C 1
ATOM 767 O O . ILE A 1 96 ? -9.724 -8.249 8.876 1.00 97.69 96 ILE A O 1
ATOM 771 N N . GLU A 1 97 ? -11.364 -7.694 10.278 1.00 95.38 97 GLU A N 1
ATOM 772 C CA . GLU A 1 97 ? -12.217 -8.808 9.867 1.00 95.38 97 GLU A CA 1
ATOM 773 C C . GLU A 1 97 ? -12.774 -8.571 8.462 1.00 95.38 97 GLU A C 1
ATOM 775 O O . GLU A 1 97 ? -13.524 -7.618 8.219 1.00 95.38 97 GLU A O 1
ATOM 780 N N . THR A 1 98 ? -12.446 -9.466 7.534 1.00 94.56 98 THR A N 1
ATOM 781 C CA . THR A 1 98 ? -12.952 -9.429 6.161 1.00 94.56 98 THR A CA 1
ATOM 782 C C . THR A 1 98 ? -13.871 -10.623 5.898 1.00 94.56 98 THR A C 1
ATOM 784 O O . THR A 1 98 ? -13.742 -11.684 6.501 1.00 94.56 98 THR A O 1
ATOM 787 N N . LYS A 1 99 ? -14.879 -10.430 5.037 1.00 90.56 99 LYS A N 1
ATOM 788 C CA . LYS A 1 99 ? -15.890 -11.461 4.713 1.00 90.56 99 LYS A CA 1
ATOM 789 C C . LYS A 1 99 ? -15.721 -12.062 3.320 1.00 90.56 99 LYS A C 1
ATOM 791 O O . LYS A 1 99 ? -16.356 -13.061 3.002 1.00 90.56 99 LYS A O 1
ATOM 796 N N . ARG A 1 100 ? -14.948 -11.398 2.460 1.00 93.12 100 ARG A N 1
ATOM 797 C CA . ARG A 1 100 ? -14.748 -11.767 1.057 1.00 93.12 100 ARG A CA 1
ATOM 798 C C . ARG A 1 100 ? -13.289 -12.193 0.876 1.00 93.12 100 ARG A C 1
ATOM 800 O O . ARG A 1 100 ? -12.429 -11.544 1.461 1.00 93.12 100 ARG A O 1
ATOM 807 N N . PRO A 1 101 ? -13.008 -13.215 0.051 1.00 94.00 101 PRO A N 1
ATOM 808 C CA . PRO A 1 101 ? -11.646 -13.712 -0.157 1.00 94.00 101 PRO A CA 1
ATOM 809 C C . PRO A 1 101 ? -10.760 -12.720 -0.924 1.00 94.00 101 PRO A C 1
ATOM 811 O O . PRO A 1 101 ? -9.541 -12.777 -0.824 1.00 94.00 101 PRO A O 1
ATOM 814 N N . LEU A 1 102 ? -11.367 -11.802 -1.686 1.00 96.25 102 LEU A N 1
ATOM 815 C CA . LEU A 1 102 ? -10.666 -10.724 -2.370 1.00 96.25 102 LEU A CA 1
ATOM 816 C C . LEU A 1 102 ? -10.903 -9.403 -1.642 1.00 96.25 102 LEU A C 1
ATOM 818 O O . LEU A 1 102 ? -12.039 -8.930 -1.531 1.00 96.25 102 LEU A O 1
ATOM 822 N N . VAL A 1 103 ? -9.813 -8.788 -1.194 1.00 97.25 103 VAL A N 1
ATOM 823 C CA . VAL A 1 103 ? -9.831 -7.523 -0.466 1.00 97.25 103 VAL A CA 1
ATOM 824 C C . VAL A 1 103 ? -9.023 -6.491 -1.238 1.00 97.25 103 VAL A C 1
ATOM 826 O O . VAL A 1 103 ? -7.804 -6.579 -1.341 1.00 97.25 103 VAL A O 1
ATOM 829 N N . VAL A 1 104 ? -9.707 -5.473 -1.757 1.00 97.88 104 VAL A N 1
ATOM 830 C CA . VAL A 1 104 ? -9.050 -4.330 -2.399 1.00 97.88 104 VAL A CA 1
ATOM 831 C C . VAL A 1 104 ? -8.648 -3.319 -1.330 1.00 97.88 104 VAL A C 1
ATOM 833 O O . VAL A 1 104 ? -9.479 -2.895 -0.516 1.00 97.88 104 VAL A O 1
ATOM 836 N N . VAL A 1 105 ? -7.376 -2.921 -1.331 1.00 98.31 105 VAL A N 1
ATOM 837 C CA . VAL A 1 105 ? -6.834 -1.889 -0.439 1.00 98.31 105 VAL A CA 1
ATOM 838 C C . VAL A 1 105 ? -6.516 -0.638 -1.250 1.00 98.31 105 VAL A C 1
ATOM 840 O O . VAL A 1 105 ? -5.685 -0.664 -2.152 1.00 98.31 105 VAL A O 1
ATOM 843 N N . THR A 1 106 ? -7.180 0.468 -0.926 1.00 97.75 106 THR A N 1
ATOM 844 C CA . THR A 1 106 ? -7.060 1.747 -1.644 1.00 97.75 106 THR A CA 1
ATOM 845 C C . THR A 1 106 ? -6.770 2.902 -0.683 1.00 97.75 106 THR A C 1
ATOM 847 O O . THR A 1 106 ? -6.760 2.715 0.533 1.00 97.75 106 THR A O 1
ATOM 850 N N . ALA A 1 107 ? -6.473 4.090 -1.209 1.00 97.31 107 ALA A N 1
ATOM 851 C CA . ALA A 1 107 ? -6.208 5.299 -0.435 1.00 97.31 107 ALA A CA 1
ATOM 852 C C . ALA A 1 107 ? -6.422 6.566 -1.284 1.00 97.31 107 ALA A C 1
ATOM 854 O O . ALA A 1 107 ? -6.272 6.484 -2.503 1.00 97.31 107 ALA A O 1
ATOM 855 N N . PRO A 1 108 ? -6.636 7.739 -0.654 1.00 94.62 108 PRO A N 1
ATOM 856 C CA . PRO A 1 108 ? -6.656 9.039 -1.339 1.00 94.62 108 PRO A CA 1
ATOM 857 C C . PRO A 1 108 ? -5.376 9.372 -2.119 1.00 94.62 108 PRO A C 1
ATOM 859 O O . PRO A 1 108 ? -5.394 10.173 -3.049 1.00 94.62 108 PRO A O 1
ATOM 862 N N . GLY A 1 109 ? -4.236 8.779 -1.740 1.00 91.88 109 GLY A N 1
ATOM 863 C CA . GLY A 1 109 ? -2.965 9.091 -2.381 1.00 91.88 109 GLY A CA 1
ATOM 864 C C . GLY A 1 109 ? -1.816 8.120 -2.094 1.00 91.88 109 GLY A C 1
ATOM 865 O O . GLY A 1 109 ? -1.999 7.031 -1.521 1.00 91.88 109 GLY A O 1
ATOM 866 N N . PRO A 1 110 ? -0.598 8.484 -2.532 1.00 91.50 110 PRO A N 1
ATOM 867 C CA . PRO A 1 110 ? 0.609 7.719 -2.254 1.00 91.50 110 PRO A CA 1
ATOM 868 C C . PRO A 1 110 ? 0.984 7.780 -0.765 1.00 91.50 110 PRO A C 1
ATOM 870 O O . PRO A 1 110 ? 0.576 8.675 -0.027 1.00 91.50 110 PRO A O 1
ATOM 873 N N . ASN A 1 111 ? 1.788 6.810 -0.319 1.00 92.88 111 ASN A N 1
ATOM 874 C CA . ASN A 1 111 ? 2.348 6.739 1.041 1.00 92.88 111 ASN A CA 1
ATOM 875 C C . ASN A 1 111 ? 1.319 6.723 2.202 1.00 92.88 111 ASN A C 1
ATOM 877 O O . ASN A 1 111 ? 1.669 6.972 3.354 1.00 92.88 111 ASN A O 1
ATOM 881 N N . SER A 1 112 ? 0.060 6.357 1.940 1.00 96.94 112 SER A N 1
ATOM 882 C CA . SER A 1 112 ? -0.973 6.211 2.983 1.00 96.94 112 SER A CA 1
ATOM 883 C C . SER A 1 112 ? -0.888 4.903 3.789 1.00 96.94 112 SER A C 1
ATOM 885 O O . SER A 1 112 ? -1.746 4.644 4.627 1.00 96.94 112 SER A O 1
ATOM 887 N N . GLY A 1 113 ? 0.126 4.066 3.536 1.00 96.56 113 GLY A N 1
ATOM 888 C CA . GLY A 1 113 ? 0.356 2.805 4.253 1.00 96.56 113 GLY A CA 1
ATOM 889 C C . GLY A 1 113 ? -0.323 1.563 3.661 1.00 96.56 113 GLY A C 1
ATOM 890 O O . GLY A 1 113 ? -0.344 0.538 4.330 1.00 96.56 113 GLY A O 1
ATOM 891 N N . LYS A 1 114 ? -0.814 1.622 2.411 1.00 97.62 114 LYS A N 1
ATOM 892 C CA . LYS A 1 114 ? -1.519 0.513 1.729 1.00 97.62 114 LYS A CA 1
ATOM 893 C C . LYS A 1 114 ? -0.786 -0.833 1.835 1.00 97.62 114 LYS A C 1
ATOM 895 O O . LYS A 1 114 ? -1.333 -1.779 2.384 1.00 97.62 114 LYS A O 1
ATOM 900 N N . MET A 1 115 ? 0.468 -0.892 1.375 1.00 96.00 115 MET A N 1
ATOM 901 C CA . MET A 1 115 ? 1.276 -2.120 1.396 1.00 96.00 115 MET A CA 1
ATOM 902 C C . MET A 1 115 ? 1.474 -2.658 2.819 1.00 96.00 115 MET A C 1
ATOM 904 O O . MET A 1 115 ? 1.261 -3.839 3.060 1.00 96.00 115 MET A O 1
ATOM 908 N N . ALA A 1 116 ? 1.815 -1.792 3.778 1.00 96.31 116 ALA A N 1
ATOM 909 C CA . ALA A 1 116 ? 2.002 -2.205 5.168 1.00 96.31 116 ALA A CA 1
ATOM 910 C C . ALA A 1 116 ? 0.706 -2.759 5.785 1.00 96.31 116 ALA A C 1
ATOM 912 O O . ALA A 1 116 ? 0.757 -3.729 6.533 1.00 96.31 116 ALA A O 1
ATOM 913 N N . THR A 1 117 ? -0.455 -2.186 5.451 1.00 98.00 117 THR A N 1
ATOM 914 C CA . THR A 1 117 ? -1.759 -2.726 5.858 1.00 98.00 117 THR A CA 1
ATOM 915 C C . THR A 1 117 ? -2.026 -4.091 5.222 1.00 98.00 117 THR A C 1
ATOM 917 O O . THR A 1 117 ? -2.450 -4.991 5.941 1.00 98.00 117 THR A O 1
ATOM 920 N N . CYS A 1 118 ? -1.742 -4.277 3.927 1.00 98.00 118 CYS A N 1
ATOM 921 C CA . CYS A 1 118 ? -1.880 -5.584 3.276 1.00 98.00 118 CYS A CA 1
ATOM 922 C C . CYS A 1 118 ? -1.007 -6.647 3.952 1.00 98.00 118 CYS A C 1
ATOM 924 O O . CYS A 1 118 ? -1.506 -7.701 4.322 1.00 98.00 118 CYS A O 1
ATOM 926 N N . LEU A 1 119 ? 0.278 -6.361 4.166 1.00 97.56 119 LEU A N 1
ATOM 927 C CA . LEU A 1 119 ? 1.211 -7.310 4.780 1.00 97.56 119 LEU A CA 1
ATOM 928 C C . LEU A 1 119 ? 0.860 -7.606 6.243 1.00 97.56 119 LEU A C 1
ATOM 930 O O . LEU A 1 119 ? 0.979 -8.745 6.680 1.00 97.56 119 LEU A O 1
ATOM 934 N N . SER A 1 120 ? 0.344 -6.615 6.978 1.00 97.69 120 SER A N 1
ATOM 935 C CA . SER A 1 120 ? -0.203 -6.837 8.320 1.00 97.69 120 SER A CA 1
ATOM 936 C C . SER A 1 120 ? -1.381 -7.812 8.295 1.00 97.69 120 SER A C 1
ATOM 938 O O . SER A 1 120 ? -1.479 -8.662 9.171 1.00 97.69 120 SER A O 1
ATOM 940 N N . GLN A 1 121 ? -2.273 -7.705 7.306 1.00 98.00 121 GLN A N 1
ATOM 941 C CA . GLN A 1 121 ? -3.402 -8.625 7.142 1.00 98.00 121 GLN A CA 1
ATOM 942 C C . GLN A 1 121 ? -2.937 -10.037 6.797 1.00 98.00 121 GLN A C 1
ATOM 944 O O . GLN A 1 121 ? -3.332 -10.965 7.493 1.00 98.00 121 GLN A O 1
ATOM 949 N N . VAL A 1 122 ? -2.018 -10.174 5.835 1.00 97.88 122 VAL A N 1
ATOM 950 C CA . VAL A 1 122 ? -1.413 -11.469 5.489 1.00 97.88 122 VAL A CA 1
ATOM 951 C C . VAL A 1 122 ? -0.766 -12.102 6.729 1.00 97.88 122 VAL A C 1
ATOM 953 O O . VAL A 1 122 ? -1.072 -13.245 7.044 1.00 97.88 122 VAL A O 1
ATOM 956 N N . TYR A 1 123 ? 0.019 -11.351 7.515 1.00 97.75 123 TYR A N 1
ATOM 957 C CA . TYR A 1 123 ? 0.588 -11.839 8.783 1.00 97.75 123 TYR A CA 1
ATOM 958 C C . TYR A 1 123 ? -0.478 -12.413 9.731 1.00 97.75 123 TYR A C 1
ATOM 960 O O . TYR A 1 123 ? -0.315 -13.506 10.274 1.00 97.75 123 TYR A O 1
ATOM 968 N N . HIS A 1 124 ? -1.590 -11.704 9.934 1.00 97.94 124 HIS A N 1
ATOM 969 C CA . HIS A 1 124 ? -2.657 -12.190 10.809 1.00 97.94 124 HIS A CA 1
ATOM 970 C C . HIS A 1 124 ? -3.417 -13.391 10.240 1.00 97.94 124 HIS A C 1
ATOM 972 O O . HIS A 1 124 ? -3.798 -14.264 11.020 1.00 97.94 124 HIS A O 1
ATOM 978 N N . ASP A 1 125 ? -3.642 -13.444 8.927 1.00 97.50 125 ASP A N 1
ATOM 979 C CA . ASP A 1 125 ? -4.298 -14.577 8.272 1.00 97.50 125 ASP A CA 1
ATOM 980 C C . ASP A 1 125 ? -3.469 -15.854 8.477 1.00 97.50 125 ASP A C 1
ATOM 982 O O . ASP A 1 125 ? -3.992 -16.853 8.977 1.00 97.50 125 ASP A O 1
ATOM 986 N N . TYR A 1 126 ? -2.150 -15.796 8.255 1.00 96.75 126 TYR A N 1
ATOM 987 C CA . TYR A 1 126 ? -1.248 -16.924 8.521 1.00 96.75 126 TYR A CA 1
ATOM 988 C C . TYR A 1 126 ? -1.232 -17.328 10.002 1.00 96.75 126 TYR A C 1
ATOM 990 O O . TYR A 1 126 ? -1.337 -18.515 10.321 1.00 96.75 126 TYR A O 1
ATOM 998 N N . ARG A 1 127 ? -1.221 -16.365 10.938 1.00 95.94 127 ARG A N 1
ATOM 999 C CA . ARG A 1 127 ? -1.355 -16.638 12.389 1.00 95.94 127 ARG A CA 1
ATOM 1000 C C . ARG A 1 127 ? -2.681 -17.319 12.750 1.00 95.94 127 ARG A C 1
ATOM 1002 O O . ARG A 1 127 ? -2.763 -17.983 13.782 1.00 95.94 127 ARG A O 1
ATOM 1009 N N . ARG A 1 128 ? -3.711 -17.162 11.917 1.00 96.19 128 ARG A N 1
ATOM 1010 C CA . ARG A 1 128 ? -5.034 -17.794 12.043 1.00 96.19 128 ARG A CA 1
ATOM 1011 C C . ARG A 1 128 ? -5.166 -19.072 11.207 1.00 96.19 128 ARG A C 1
ATOM 1013 O O . ARG A 1 128 ? -6.274 -19.589 11.081 1.00 96.19 128 ARG A O 1
ATOM 1020 N N . ASN A 1 129 ? -4.060 -19.611 10.687 1.00 96.12 129 ASN A N 1
ATOM 1021 C CA . ASN A 1 129 ? -4.018 -20.779 9.800 1.00 96.12 129 ASN A CA 1
ATOM 1022 C C . ASN A 1 129 ? -4.835 -20.594 8.507 1.00 96.12 129 ASN A C 1
ATOM 1024 O O . ASN A 1 129 ? -5.395 -21.553 7.975 1.00 96.12 129 ASN A O 1
ATOM 1028 N N . GLN A 1 130 ? -4.925 -19.362 8.008 1.00 95.69 130 GLN A N 1
ATOM 1029 C CA . GLN A 1 130 ? -5.551 -19.031 6.734 1.00 95.69 130 GLN A CA 1
ATOM 1030 C C . GLN A 1 130 ? -4.469 -18.718 5.705 1.00 95.69 130 GLN A C 1
ATOM 1032 O O . GLN A 1 130 ? -3.539 -17.962 5.974 1.00 95.69 130 GLN A O 1
ATOM 1037 N N . GLN A 1 131 ? -4.594 -19.302 4.515 1.00 95.19 131 GLN A N 1
ATOM 1038 C CA . GLN A 1 131 ? -3.712 -18.964 3.405 1.00 95.19 131 GLN A CA 1
ATOM 1039 C C . GLN A 1 131 ? -4.158 -17.641 2.791 1.00 95.19 131 GLN A C 1
ATOM 1041 O O . GLN A 1 131 ? -5.304 -17.505 2.360 1.00 95.19 131 GLN A O 1
ATOM 1046 N N . ALA A 1 132 ? -3.239 -16.685 2.738 1.00 96.69 132 ALA A N 1
ATOM 1047 C CA . ALA A 1 132 ? -3.460 -15.366 2.170 1.00 96.69 132 ALA A CA 1
ATOM 1048 C C . ALA A 1 132 ? -2.266 -14.956 1.307 1.00 96.69 132 ALA A C 1
ATOM 1050 O O . ALA A 1 132 ? -1.182 -15.524 1.400 1.00 96.69 132 ALA A O 1
ATOM 1051 N N . GLY A 1 133 ? -2.465 -13.958 0.453 1.00 96.25 133 GLY A N 1
ATOM 1052 C CA . GLY A 1 133 ? -1.419 -13.451 -0.423 1.00 96.25 133 GLY A CA 1
ATOM 1053 C C . GLY A 1 133 ? -1.528 -11.949 -0.617 1.00 96.25 133 GLY A C 1
ATOM 1054 O O . GLY A 1 133 ? -2.570 -11.339 -0.379 1.00 96.25 133 GLY A O 1
ATOM 1055 N N . TYR A 1 134 ? -0.432 -11.358 -1.075 1.00 97.69 134 TYR A N 1
ATOM 1056 C CA . TYR A 1 134 ? -0.372 -9.963 -1.480 1.00 97.69 134 TYR A CA 1
ATOM 1057 C C . TYR A 1 134 ? -0.134 -9.878 -2.985 1.00 97.69 134 TYR A C 1
ATOM 1059 O O . TYR A 1 134 ? 0.731 -10.561 -3.528 1.00 97.69 134 TYR A O 1
ATOM 1067 N N . ALA A 1 135 ? -0.882 -9.000 -3.646 1.00 97.50 135 ALA A N 1
ATOM 1068 C CA . ALA A 1 135 ? -0.657 -8.628 -5.031 1.00 97.50 135 ALA A CA 1
ATOM 1069 C C . ALA A 1 135 ? -0.802 -7.113 -5.175 1.00 97.50 135 ALA A C 1
ATOM 1071 O O . ALA A 1 135 ? -1.546 -6.467 -4.429 1.00 97.50 135 ALA A O 1
ATOM 1072 N N . LYS A 1 136 ? -0.096 -6.557 -6.158 1.00 97.69 136 LYS A N 1
ATOM 1073 C CA . LYS A 1 136 ? -0.168 -5.144 -6.516 1.00 97.69 136 LYS A CA 1
ATOM 1074 C C . LYS A 1 136 ? -0.825 -5.012 -7.884 1.00 97.69 136 LYS A C 1
ATOM 1076 O O . LYS A 1 136 ? -0.483 -5.742 -8.809 1.00 97.69 136 LYS A O 1
ATOM 1081 N N . PHE A 1 137 ? -1.773 -4.089 -7.993 1.00 97.69 137 PHE A N 1
ATOM 1082 C CA . PHE A 1 137 ? -2.402 -3.729 -9.256 1.00 97.69 137 PHE A CA 1
ATOM 1083 C C . PHE A 1 137 ? -1.978 -2.312 -9.630 1.00 97.69 137 PHE A C 1
ATOM 1085 O O . PHE A 1 137 ? -2.331 -1.358 -8.935 1.00 97.69 137 PHE A O 1
ATOM 1092 N N . GLU A 1 138 ? -1.241 -2.192 -10.728 1.00 96.12 138 GLU A N 1
ATOM 1093 C CA . GLU A 1 138 ? -0.882 -0.927 -11.361 1.00 96.12 138 GLU A CA 1
ATOM 1094 C C . GLU A 1 138 ? -1.070 -1.051 -12.869 1.00 96.12 138 GLU A C 1
ATOM 1096 O O . GLU A 1 138 ? -0.884 -2.118 -13.451 1.00 96.12 138 GLU A O 1
ATOM 1101 N N . THR A 1 139 ? -1.503 0.041 -13.495 1.00 97.00 139 THR A N 1
ATOM 1102 C CA . THR A 1 139 ? -1.737 0.077 -14.946 1.00 97.00 139 THR A CA 1
ATOM 1103 C C . THR A 1 139 ? -0.455 0.375 -15.718 1.00 97.00 139 THR A C 1
ATOM 1105 O O . THR A 1 139 ? -0.274 -0.138 -16.819 1.00 97.00 139 THR A O 1
ATOM 1108 N N . PHE A 1 140 ? 0.430 1.189 -15.140 1.00 96.62 140 PHE A N 1
ATOM 1109 C CA . PHE A 1 140 ? 1.685 1.604 -15.749 1.00 96.62 140 PHE A CA 1
ATOM 1110 C C . PHE A 1 140 ? 2.847 1.472 -14.751 1.00 96.62 140 PHE A C 1
ATOM 1112 O O . PHE A 1 140 ? 2.616 1.667 -13.557 1.00 96.62 140 PHE A O 1
ATOM 1119 N N . PRO A 1 141 ? 4.071 1.176 -15.228 1.00 97.50 141 PRO A N 1
ATOM 1120 C CA . PRO A 1 141 ? 4.392 0.825 -16.616 1.00 97.50 141 PRO A CA 1
ATOM 1121 C C . PRO A 1 141 ? 3.813 -0.543 -17.021 1.00 97.50 141 PRO A C 1
ATOM 1123 O O . PRO A 1 141 ? 3.486 -1.374 -16.176 1.00 97.50 141 PRO A O 1
ATOM 1126 N N . ILE A 1 142 ? 3.669 -0.791 -18.327 1.00 98.38 142 ILE A N 1
ATOM 1127 C CA . ILE A 1 142 ? 3.189 -2.085 -18.829 1.00 98.38 142 ILE A CA 1
ATOM 1128 C C . ILE A 1 142 ? 4.383 -3.037 -18.931 1.00 98.38 142 ILE A C 1
ATOM 1130 O O . ILE A 1 142 ? 5.242 -2.888 -19.806 1.00 98.38 142 ILE A O 1
ATOM 1134 N N . TRP A 1 143 ? 4.416 -4.025 -18.038 1.00 98.38 143 TRP A N 1
ATOM 1135 C CA . TRP A 1 143 ? 5.576 -4.890 -17.810 1.00 98.38 143 TRP A CA 1
ATOM 1136 C C . TRP A 1 143 ? 6.024 -5.705 -19.028 1.00 98.38 143 TRP A C 1
ATOM 1138 O O . TRP A 1 143 ? 7.217 -5.945 -19.197 1.00 98.38 143 TRP A O 1
ATOM 1148 N N . ASN A 1 144 ? 5.092 -6.126 -19.885 1.00 97.88 144 ASN A N 1
ATOM 1149 C CA . ASN A 1 144 ? 5.374 -6.945 -21.067 1.00 97.88 144 ASN A CA 1
ATOM 1150 C C . ASN A 1 144 ? 5.555 -6.122 -22.355 1.00 97.88 144 ASN A C 1
ATOM 1152 O O . ASN A 1 144 ? 5.660 -6.699 -23.438 1.00 97.88 144 ASN A O 1
ATOM 1156 N N . LEU A 1 145 ? 5.613 -4.790 -22.259 1.00 98.44 145 LEU A N 1
ATOM 1157 C CA . LEU A 1 145 ? 6.041 -3.923 -23.355 1.00 98.44 145 LEU A CA 1
ATOM 1158 C C . LEU A 1 145 ? 7.517 -3.537 -23.189 1.00 98.44 145 LEU A C 1
ATOM 1160 O O . LEU A 1 145 ? 8.002 -3.439 -22.065 1.00 98.44 145 LEU A O 1
ATOM 1164 N N . PRO A 1 146 ? 8.252 -3.266 -24.285 1.00 98.31 146 PRO A N 1
ATOM 1165 C CA . PRO A 1 146 ? 9.628 -2.786 -24.195 1.00 98.31 146 PRO A CA 1
ATOM 1166 C C . PRO A 1 146 ? 9.764 -1.517 -23.343 1.00 98.31 146 PRO A C 1
ATOM 1168 O O . PRO A 1 146 ? 8.888 -0.653 -23.350 1.00 98.31 146 PRO A O 1
ATOM 1171 N N . LEU A 1 147 ? 10.917 -1.341 -22.692 1.00 97.56 147 LEU A N 1
ATOM 1172 C CA . LEU A 1 147 ? 11.209 -0.146 -21.889 1.00 97.56 147 LEU A CA 1
ATOM 1173 C C . LEU A 1 147 ? 11.020 1.160 -22.682 1.00 97.56 147 LEU A C 1
ATOM 1175 O O . LEU A 1 147 ? 10.418 2.106 -22.195 1.00 97.56 147 LEU A O 1
ATOM 1179 N N . ARG A 1 148 ? 11.474 1.183 -23.943 1.00 97.31 148 ARG A N 1
ATOM 1180 C CA . ARG A 1 148 ? 11.335 2.333 -24.858 1.00 97.31 148 ARG A CA 1
ATOM 1181 C C . ARG A 1 148 ? 10.037 2.331 -25.671 1.00 97.31 148 ARG A C 1
ATOM 1183 O O . ARG A 1 148 ? 9.930 3.062 -26.652 1.00 97.31 148 ARG A O 1
ATOM 1190 N N . HIS A 1 149 ? 9.066 1.490 -25.322 1.00 98.44 149 HIS A N 1
ATOM 1191 C CA . HIS A 1 149 ? 7.765 1.524 -25.977 1.00 98.44 149 HIS A CA 1
ATOM 1192 C C . HIS A 1 149 ? 7.085 2.878 -25.701 1.00 98.44 149 HIS A C 1
ATOM 1194 O O . HIS A 1 149 ? 7.101 3.310 -24.546 1.00 98.44 149 HIS A O 1
ATOM 1200 N N . PRO A 1 150 ? 6.446 3.536 -26.692 1.00 98.25 150 PRO A N 1
ATOM 1201 C CA . PRO A 1 150 ? 5.856 4.866 -26.509 1.00 98.25 150 PRO A CA 1
ATOM 1202 C C . PRO A 1 150 ? 4.907 4.980 -25.310 1.00 98.25 150 PRO A C 1
ATOM 1204 O O . PRO A 1 150 ? 4.907 5.998 -24.633 1.00 98.25 150 PRO A O 1
ATOM 1207 N N . VAL A 1 151 ? 4.152 3.919 -25.002 1.00 98.12 151 VAL A N 1
ATOM 1208 C CA . VAL A 1 151 ? 3.270 3.863 -23.818 1.00 98.12 151 VAL A CA 1
ATOM 1209 C C . VAL A 1 151 ? 4.046 3.983 -22.500 1.00 98.12 151 VAL A C 1
ATOM 1211 O O . VAL A 1 151 ? 3.647 4.750 -21.631 1.00 98.12 151 VAL A O 1
ATOM 1214 N N . ASN A 1 152 ? 5.171 3.277 -22.357 1.00 97.75 152 ASN A N 1
ATOM 1215 C CA . ASN A 1 152 ? 5.990 3.344 -21.143 1.00 97.75 152 ASN A CA 1
ATOM 1216 C C . ASN A 1 152 ? 6.720 4.693 -21.049 1.00 97.75 152 ASN A C 1
ATOM 1218 O O . ASN A 1 152 ? 6.765 5.293 -19.979 1.00 97.75 152 ASN A O 1
ATOM 1222 N N . VAL A 1 153 ? 7.211 5.224 -22.174 1.00 96.94 153 VAL A N 1
ATOM 1223 C CA . VAL A 1 153 ? 7.836 6.560 -22.212 1.00 96.94 153 VAL A CA 1
ATOM 1224 C C . VAL A 1 153 ? 6.833 7.659 -21.850 1.00 96.94 153 VAL A C 1
ATOM 1226 O O . VAL A 1 153 ? 7.173 8.577 -21.111 1.00 96.94 153 VAL A O 1
ATOM 1229 N N . ALA A 1 154 ? 5.589 7.562 -22.329 1.00 97.00 154 ALA A N 1
ATOM 1230 C CA . ALA A 1 154 ? 4.532 8.507 -21.977 1.00 97.00 154 ALA A CA 1
ATOM 1231 C C . ALA A 1 154 ? 4.213 8.479 -20.475 1.00 97.00 154 ALA A C 1
ATOM 1233 O O . ALA A 1 154 ? 4.008 9.535 -19.884 1.00 97.00 154 ALA A O 1
ATOM 1234 N N . TYR A 1 155 ? 4.213 7.292 -19.859 1.00 95.62 155 TYR A N 1
ATOM 1235 C CA . TYR A 1 155 ? 4.067 7.163 -18.410 1.00 95.62 155 TYR A CA 1
ATOM 1236 C C . TYR A 1 155 ? 5.209 7.857 -17.658 1.00 95.62 155 TYR A C 1
ATOM 1238 O O . TYR A 1 155 ? 4.933 8.696 -16.811 1.00 95.62 155 TYR A O 1
ATOM 1246 N N . GLU A 1 156 ? 6.467 7.591 -18.021 1.00 92.31 156 GLU A N 1
ATOM 1247 C CA . GLU A 1 156 ? 7.629 8.219 -17.370 1.00 92.31 156 GLU A CA 1
ATOM 1248 C C . GLU A 1 156 ? 7.603 9.750 -17.492 1.00 92.31 156 GLU A C 1
ATOM 1250 O O . GLU A 1 156 ? 7.897 10.466 -16.536 1.00 92.31 156 GLU A O 1
ATOM 1255 N N . ALA A 1 157 ? 7.177 10.270 -18.648 1.00 94.00 157 ALA A N 1
ATOM 1256 C CA . ALA A 1 157 ? 6.977 11.703 -18.841 1.00 94.00 157 ALA A CA 1
ATOM 1257 C C . ALA A 1 157 ? 5.865 12.271 -17.937 1.00 94.00 157 ALA A C 1
ATOM 1259 O O . ALA A 1 157 ? 5.988 13.394 -17.452 1.00 94.00 157 ALA A O 1
ATOM 1260 N N . ALA A 1 158 ? 4.796 11.505 -17.701 1.00 92.56 158 ALA A N 1
ATOM 1261 C CA . ALA A 1 158 ? 3.681 11.896 -16.840 1.00 92.56 158 ALA A CA 1
ATOM 1262 C C . ALA A 1 158 ? 3.997 11.798 -15.336 1.00 92.56 158 ALA A C 1
ATOM 1264 O O . ALA A 1 158 ? 3.280 12.398 -14.542 1.00 92.56 158 ALA A O 1
ATOM 1265 N N . THR A 1 159 ? 5.049 11.069 -14.948 1.00 89.19 159 THR A N 1
ATOM 1266 C CA . THR A 1 159 ? 5.481 10.878 -13.550 1.00 89.19 159 THR A CA 1
ATOM 1267 C C . THR A 1 159 ? 6.834 11.513 -13.239 1.00 89.19 159 THR A C 1
ATOM 1269 O O . THR A 1 159 ? 7.469 11.178 -12.234 1.00 89.19 159 THR A O 1
ATOM 1272 N N . ALA A 1 160 ? 7.302 12.429 -14.089 1.00 86.88 160 ALA A N 1
ATOM 1273 C CA . ALA A 1 160 ? 8.613 13.058 -13.950 1.00 86.88 160 ALA A CA 1
ATOM 1274 C C . ALA A 1 160 ? 8.785 13.806 -12.611 1.00 86.88 160 ALA A C 1
ATOM 1276 O O . ALA A 1 160 ? 9.882 13.844 -12.053 1.00 86.88 160 ALA A O 1
ATOM 1277 N N . ASP A 1 161 ? 7.701 14.364 -12.072 1.00 86.12 161 ASP A N 1
ATOM 1278 C CA . ASP A 1 161 ? 7.636 15.042 -10.774 1.00 86.12 161 ASP A CA 1
ATOM 1279 C C . ASP A 1 161 ? 7.678 14.075 -9.578 1.00 86.12 161 ASP A C 1
ATOM 1281 O O . ASP A 1 161 ? 8.148 14.437 -8.499 1.00 86.12 161 ASP A O 1
ATOM 1285 N N . LEU A 1 162 ? 7.224 12.834 -9.767 1.00 83.56 162 LEU A N 1
ATOM 1286 C CA . LEU A 1 162 ? 7.252 11.776 -8.753 1.00 83.56 162 LEU A CA 1
ATOM 1287 C C . LEU A 1 162 ? 8.593 11.036 -8.688 1.00 83.56 162 LEU A C 1
ATOM 1289 O O . LEU A 1 162 ? 8.810 10.261 -7.749 1.00 83.56 162 LEU A O 1
ATOM 1293 N N . HIS A 1 163 ? 9.486 11.296 -9.650 1.00 90.06 163 HIS A N 1
ATOM 1294 C CA . HIS A 1 163 ? 10.765 10.606 -9.831 1.00 90.06 163 HIS A CA 1
ATOM 1295 C C . HIS A 1 163 ? 10.621 9.084 -9.992 1.00 90.06 163 HIS A C 1
ATOM 1297 O O . HIS A 1 163 ? 11.516 8.322 -9.613 1.00 90.06 163 HIS A O 1
ATOM 1303 N N . ASP A 1 164 ? 9.492 8.642 -10.549 1.00 91.69 164 ASP A N 1
ATOM 1304 C CA . ASP A 1 164 ? 9.298 7.248 -10.928 1.00 91.69 164 ASP A CA 1
ATOM 1305 C C . ASP A 1 164 ? 9.930 7.041 -12.314 1.00 91.69 164 ASP A C 1
ATOM 1307 O O . ASP A 1 164 ? 9.517 7.655 -13.299 1.00 91.69 164 ASP A O 1
ATOM 1311 N N . VAL A 1 165 ? 10.976 6.212 -12.366 1.00 95.69 165 VAL A N 1
ATOM 1312 C CA . VAL A 1 165 ? 11.794 5.965 -13.565 1.00 95.69 165 VAL A CA 1
ATOM 1313 C C . VAL A 1 165 ? 11.613 4.519 -13.996 1.00 95.69 165 VAL A C 1
ATOM 1315 O O . VAL A 1 165 ? 11.855 3.605 -13.199 1.00 95.69 165 VAL A O 1
ATOM 1318 N N . ASN A 1 166 ? 11.223 4.297 -15.253 1.00 97.50 166 ASN A N 1
ATOM 1319 C CA . ASN A 1 166 ? 11.067 2.944 -15.765 1.00 97.50 166 ASN A CA 1
ATOM 1320 C C . ASN A 1 166 ? 12.433 2.281 -15.956 1.00 97.50 166 ASN A C 1
ATOM 1322 O O . ASN A 1 166 ? 13.409 2.893 -16.393 1.00 97.50 166 ASN A O 1
ATOM 1326 N N . MET A 1 167 ? 12.496 0.981 -15.701 1.00 98.06 167 MET A N 1
ATOM 1327 C CA . MET A 1 167 ? 13.702 0.187 -15.879 1.00 98.06 167 MET A CA 1
ATOM 1328 C C . MET A 1 167 ? 13.375 -1.267 -16.210 1.00 98.06 167 MET A C 1
ATOM 1330 O O . MET A 1 167 ? 12.239 -1.721 -16.083 1.00 98.06 167 MET A O 1
ATOM 1334 N N . ILE A 1 168 ? 14.384 -2.008 -16.666 1.00 98.44 168 ILE A N 1
ATOM 1335 C CA . ILE A 1 168 ? 14.268 -3.464 -16.767 1.00 98.44 168 ILE A CA 1
ATOM 1336 C C . ILE A 1 168 ? 14.270 -4.035 -15.354 1.00 98.44 168 ILE A C 1
ATOM 1338 O O . ILE A 1 168 ? 15.149 -3.688 -14.569 1.00 98.44 168 ILE A O 1
ATOM 1342 N N . ASP A 1 169 ? 13.308 -4.905 -15.056 1.00 98.56 169 ASP A N 1
ATOM 1343 C CA . ASP A 1 169 ? 13.242 -5.613 -13.782 1.00 98.56 169 ASP A CA 1
ATOM 1344 C C . ASP A 1 169 ? 14.420 -6.602 -13.678 1.00 98.56 169 ASP A C 1
ATOM 1346 O O . ASP A 1 169 ? 14.455 -7.591 -14.425 1.00 98.56 169 ASP A O 1
ATOM 1350 N N . PRO A 1 170 ? 15.403 -6.354 -12.792 1.00 98.31 170 PRO A N 1
ATOM 1351 C CA . PRO A 1 170 ? 16.564 -7.224 -12.680 1.00 98.31 170 PRO A CA 1
ATOM 1352 C C . PRO A 1 170 ? 16.205 -8.581 -12.065 1.00 98.31 170 PRO A C 1
ATOM 1354 O O . PRO A 1 170 ? 16.803 -9.585 -12.441 1.00 98.31 170 PRO A O 1
ATOM 1357 N N . PHE A 1 171 ? 15.208 -8.638 -11.176 1.00 98.38 171 PHE A N 1
ATOM 1358 C CA . PHE A 1 171 ? 14.811 -9.866 -10.486 1.00 98.38 171 PHE A CA 1
ATOM 1359 C C . PHE A 1 171 ? 14.062 -10.810 -11.422 1.00 98.38 171 PHE A C 1
ATOM 1361 O O . PHE A 1 171 ? 14.307 -12.015 -11.420 1.00 98.38 171 PHE A O 1
ATOM 1368 N N . HIS A 1 172 ? 13.174 -10.269 -12.259 1.00 98.44 172 HIS A N 1
ATOM 1369 C CA . HIS A 1 172 ? 12.492 -11.063 -13.278 1.00 98.44 172 HIS A CA 1
ATOM 1370 C C . HIS A 1 172 ? 13.478 -11.580 -14.333 1.00 98.44 172 HIS A C 1
ATOM 1372 O O . HIS A 1 172 ? 13.400 -12.739 -14.747 1.00 98.44 172 HIS A O 1
ATOM 1378 N N . LEU A 1 173 ? 14.440 -10.740 -14.733 1.00 98.31 173 LEU A N 1
ATOM 1379 C CA . LEU A 1 173 ? 15.484 -11.132 -15.672 1.00 98.31 173 LEU A CA 1
ATOM 1380 C C . LEU A 1 173 ? 16.379 -12.239 -15.101 1.00 98.31 173 LEU A C 1
ATOM 1382 O O . LEU A 1 173 ? 16.655 -13.201 -15.807 1.00 98.31 173 LEU A O 1
ATOM 1386 N N . GLU A 1 174 ? 16.804 -12.138 -13.844 1.00 98.31 174 GLU A N 1
ATOM 1387 C CA . GLU A 1 174 ? 17.628 -13.160 -13.189 1.00 98.31 174 GLU A CA 1
ATOM 1388 C C . GLU A 1 174 ? 16.881 -14.492 -13.034 1.00 98.31 174 GLU A C 1
ATOM 1390 O O . GLU A 1 174 ? 17.420 -15.546 -13.368 1.00 98.31 174 GLU A O 1
ATOM 1395 N N . ALA A 1 175 ? 15.628 -14.453 -12.573 1.00 98.19 175 ALA A N 1
ATOM 1396 C CA . ALA A 1 175 ? 14.855 -15.660 -12.289 1.00 98.19 175 ALA A CA 1
ATOM 1397 C C . ALA A 1 175 ? 14.399 -16.410 -13.552 1.00 98.19 175 ALA A C 1
ATOM 1399 O O . ALA A 1 175 ? 14.318 -17.639 -13.539 1.00 98.19 175 ALA A O 1
ATOM 1400 N N . TYR A 1 176 ? 14.085 -15.688 -14.634 1.00 98.19 176 TYR A N 1
ATOM 1401 C CA . TYR A 1 176 ? 13.422 -16.265 -15.812 1.00 98.19 176 TYR A CA 1
ATOM 1402 C C . TYR A 1 176 ? 14.167 -16.047 -17.131 1.00 98.19 176 TYR A C 1
ATOM 1404 O O . TYR A 1 176 ? 13.731 -16.556 -18.163 1.00 98.19 176 TYR A O 1
ATOM 1412 N N . ASN A 1 177 ? 15.264 -15.283 -17.134 1.00 97.94 177 ASN A N 1
ATOM 1413 C CA . ASN A 1 177 ? 15.962 -14.843 -18.347 1.00 97.94 177 ASN A CA 1
ATOM 1414 C C . ASN A 1 177 ? 15.024 -14.156 -19.365 1.00 97.94 177 ASN A C 1
ATOM 1416 O O . ASN A 1 177 ? 15.204 -14.251 -20.581 1.00 97.94 177 ASN A O 1
ATOM 1420 N N . ALA A 1 178 ? 14.002 -13.461 -18.859 1.00 98.19 178 ALA A N 1
ATOM 1421 C CA . ALA A 1 178 ? 12.996 -12.750 -19.637 1.00 98.19 178 ALA A CA 1
ATOM 1422 C C . ALA A 1 178 ? 13.005 -11.262 -19.272 1.00 98.19 178 ALA A C 1
ATOM 1424 O O . ALA A 1 178 ? 13.119 -10.892 -18.107 1.00 98.19 178 ALA A O 1
ATOM 1425 N N . LYS A 1 179 ? 12.889 -10.384 -20.273 1.00 98.06 179 LYS A N 1
ATOM 1426 C CA . LYS A 1 179 ? 12.820 -8.938 -20.032 1.00 98.06 179 LYS A CA 1
ATOM 1427 C C . LYS A 1 179 ? 11.395 -8.545 -19.658 1.00 98.06 179 LYS A C 1
ATOM 1429 O O . LYS A 1 179 ? 10.482 -8.757 -20.451 1.00 98.06 179 LYS A O 1
ATOM 1434 N N . ALA A 1 180 ? 11.252 -7.907 -18.504 1.00 98.56 180 ALA A N 1
ATOM 1435 C CA . ALA A 1 180 ? 10.045 -7.215 -18.072 1.00 98.56 180 ALA A CA 1
ATOM 1436 C C . ALA A 1 180 ? 10.396 -5.775 -17.674 1.00 98.56 180 ALA A C 1
ATOM 1438 O O . ALA A 1 180 ? 11.539 -5.491 -17.302 1.00 98.56 180 ALA A O 1
ATOM 1439 N N . VAL A 1 181 ? 9.431 -4.866 -17.777 1.00 98.56 181 VAL A N 1
ATOM 1440 C CA . VAL A 1 181 ? 9.563 -3.472 -17.339 1.00 98.56 181 VAL A CA 1
ATOM 1441 C C . VAL A 1 181 ? 8.927 -3.298 -15.966 1.00 98.56 181 VAL A C 1
ATOM 1443 O O . VAL A 1 181 ? 7.810 -3.744 -15.723 1.00 98.56 181 VAL A O 1
ATOM 1446 N N . ASN A 1 182 ? 9.649 -2.619 -15.088 1.00 98.44 182 ASN A N 1
ATOM 1447 C CA . ASN A 1 182 ? 9.198 -2.179 -13.776 1.00 98.44 182 ASN A CA 1
ATOM 1448 C C . ASN A 1 182 ? 9.731 -0.749 -13.555 1.00 98.44 182 ASN A C 1
ATOM 1450 O O . ASN A 1 182 ? 10.197 -0.117 -14.506 1.00 98.44 182 ASN A O 1
ATOM 1454 N N . TYR A 1 183 ? 9.681 -0.219 -12.340 1.00 97.06 183 TYR A N 1
ATOM 1455 C CA . TYR A 1 183 ? 10.201 1.108 -12.023 1.00 97.06 183 TYR A CA 1
ATOM 1456 C C . TYR A 1 183 ? 11.005 1.112 -10.720 1.00 97.06 183 TYR A C 1
ATOM 1458 O O . TYR A 1 183 ? 10.838 0.246 -9.857 1.00 97.06 183 TYR A O 1
ATOM 1466 N N . ASN A 1 184 ? 11.905 2.088 -10.598 1.00 96.38 184 ASN A N 1
ATOM 1467 C CA . ASN A 1 184 ? 12.913 2.193 -9.537 1.00 96.38 184 ASN A CA 1
ATOM 1468 C C . ASN A 1 184 ? 12.381 1.921 -8.124 1.00 96.38 184 ASN A C 1
ATOM 1470 O O . ASN A 1 184 ? 12.934 1.086 -7.418 1.00 96.38 184 ASN A O 1
ATOM 1474 N N . ARG A 1 185 ? 11.290 2.573 -7.715 1.00 94.38 185 ARG A N 1
ATOM 1475 C CA . ARG A 1 185 ? 10.777 2.485 -6.339 1.00 94.38 185 ARG A CA 1
ATOM 1476 C C . ARG A 1 185 ? 10.360 1.065 -5.951 1.00 94.38 185 ARG A C 1
ATOM 1478 O O . ARG A 1 185 ? 10.619 0.639 -4.827 1.00 94.38 185 ARG A O 1
ATOM 1485 N N . ASP A 1 186 ? 9.711 0.348 -6.863 1.00 95.75 186 ASP A N 1
ATOM 1486 C CA . ASP A 1 186 ? 9.268 -1.024 -6.615 1.00 95.75 186 ASP A CA 1
ATOM 1487 C C . ASP A 1 186 ? 10.439 -2.005 -6.678 1.00 95.75 186 ASP A C 1
ATOM 1489 O O . ASP A 1 186 ? 10.542 -2.885 -5.824 1.00 95.75 186 ASP A O 1
ATOM 1493 N N . VAL A 1 187 ? 11.366 -1.809 -7.619 1.00 97.50 187 VAL A N 1
ATOM 1494 C CA . VAL A 1 187 ? 12.608 -2.593 -7.707 1.00 97.50 187 VAL A CA 1
ATOM 1495 C C . VAL A 1 187 ? 13.450 -2.425 -6.434 1.00 97.50 187 VAL A C 1
ATOM 1497 O O . VAL A 1 187 ? 13.930 -3.408 -5.877 1.00 97.50 187 VAL A O 1
ATOM 1500 N N . GLU A 1 188 ? 13.580 -1.206 -5.911 1.00 94.81 188 GLU A N 1
ATOM 1501 C CA . GLU A 1 188 ? 14.294 -0.924 -4.659 1.00 94.81 188 GLU A CA 1
ATOM 1502 C C . GLU A 1 188 ? 13.599 -1.537 -3.434 1.00 94.81 188 GLU A C 1
ATOM 1504 O O . GLU A 1 188 ? 14.262 -2.004 -2.506 1.00 94.81 188 GLU A O 1
ATOM 1509 N N . ALA A 1 189 ? 12.263 -1.559 -3.417 1.00 93.19 189 ALA A N 1
ATOM 1510 C CA . ALA A 1 189 ? 11.484 -2.111 -2.311 1.00 93.19 189 ALA A CA 1
ATOM 1511 C C . ALA A 1 189 ? 11.378 -3.647 -2.337 1.00 93.19 189 ALA A C 1
ATOM 1513 O O . ALA A 1 189 ? 11.140 -4.260 -1.290 1.00 93.19 189 ALA A O 1
ATOM 1514 N N . PHE A 1 190 ? 11.545 -4.275 -3.505 1.00 96.12 190 PHE A N 1
ATOM 1515 C CA . PHE A 1 190 ? 11.300 -5.703 -3.708 1.00 96.12 190 PHE A CA 1
ATOM 1516 C C . PHE A 1 190 ? 12.098 -6.626 -2.773 1.00 96.12 190 PHE A C 1
ATOM 1518 O O . PHE A 1 190 ? 11.473 -7.516 -2.194 1.00 96.12 190 PHE A O 1
ATOM 1525 N N . PRO A 1 191 ? 13.415 -6.436 -2.534 1.00 93.81 191 PRO A N 1
ATOM 1526 C CA . PRO A 1 191 ? 14.164 -7.303 -1.623 1.00 93.81 191 PRO A CA 1
ATOM 1527 C C . PRO A 1 191 ? 13.559 -7.346 -0.222 1.00 93.81 191 PRO A C 1
ATOM 1529 O O . PRO A 1 191 ? 13.431 -8.411 0.372 1.00 93.81 191 PRO A O 1
ATOM 1532 N N . VAL A 1 192 ? 13.125 -6.192 0.288 1.00 91.19 192 VAL A N 1
ATOM 1533 C CA . VAL A 1 192 ? 12.523 -6.103 1.619 1.00 91.19 192 VAL A CA 1
ATOM 1534 C C . VAL A 1 192 ? 11.143 -6.753 1.645 1.00 91.19 192 VAL A C 1
ATOM 1536 O O . VAL A 1 192 ? 10.828 -7.498 2.571 1.00 91.19 192 VAL A O 1
ATOM 1539 N N . LEU A 1 193 ? 10.326 -6.508 0.616 1.00 93.75 193 LEU A N 1
ATOM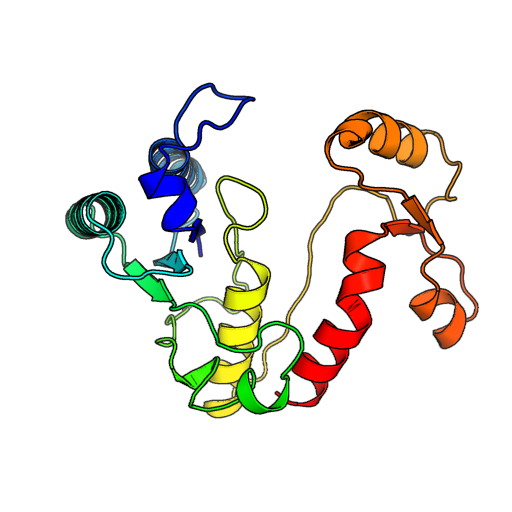 1540 C CA . LEU A 1 193 ? 9.018 -7.144 0.469 1.00 93.75 193 LEU A CA 1
ATOM 1541 C C . LEU A 1 193 ? 9.141 -8.673 0.427 1.00 93.75 193 LEU A C 1
ATOM 1543 O O . LEU A 1 193 ? 8.393 -9.359 1.120 1.00 93.75 193 LEU A O 1
ATOM 1547 N N . LYS A 1 194 ? 10.097 -9.195 -0.349 1.00 94.44 194 LYS A N 1
ATOM 1548 C CA . LYS A 1 194 ? 10.375 -10.627 -0.470 1.00 94.44 194 LYS A CA 1
ATOM 1549 C C . LYS A 1 194 ? 10.722 -11.238 0.887 1.00 94.44 194 LYS A C 1
ATOM 1551 O O . LYS A 1 194 ? 10.066 -12.191 1.287 1.00 94.44 194 LYS A O 1
ATOM 1556 N N . THR A 1 195 ? 11.659 -10.646 1.630 1.00 92.94 195 THR A N 1
ATOM 1557 C CA . THR A 1 195 ? 12.054 -11.152 2.956 1.00 92.94 195 THR A CA 1
ATOM 1558 C C . THR A 1 195 ? 10.897 -11.129 3.957 1.00 92.94 195 THR A C 1
ATOM 1560 O O . THR A 1 195 ? 10.758 -12.048 4.759 1.00 92.94 195 THR A O 1
ATOM 1563 N N . ILE A 1 196 ? 10.043 -10.098 3.921 1.00 92.12 196 ILE A N 1
ATOM 1564 C CA . ILE A 1 196 ? 8.844 -10.049 4.773 1.00 92.12 196 ILE A CA 1
ATOM 1565 C C . ILE A 1 196 ? 7.889 -11.194 4.418 1.00 92.12 196 ILE A C 1
ATOM 1567 O O . ILE A 1 196 ? 7.415 -11.879 5.318 1.00 92.12 196 ILE A O 1
ATOM 1571 N N . LEU A 1 197 ? 7.619 -11.414 3.129 1.00 92.50 197 LEU A N 1
ATOM 1572 C CA . LEU A 1 197 ? 6.717 -12.474 2.667 1.00 92.50 197 LEU A CA 1
ATOM 1573 C C . LEU A 1 197 ? 7.261 -13.883 2.925 1.00 92.50 197 LEU A C 1
ATOM 1575 O O . LEU A 1 197 ? 6.474 -14.775 3.194 1.00 92.50 197 LEU A O 1
ATOM 1579 N N . GLU A 1 198 ? 8.577 -14.090 2.864 1.00 93.19 198 GLU A N 1
ATOM 1580 C CA . GLU A 1 198 ? 9.212 -15.372 3.210 1.00 93.19 198 GLU A CA 1
ATOM 1581 C C . GLU A 1 198 ? 9.157 -15.673 4.713 1.00 93.19 198 GLU A 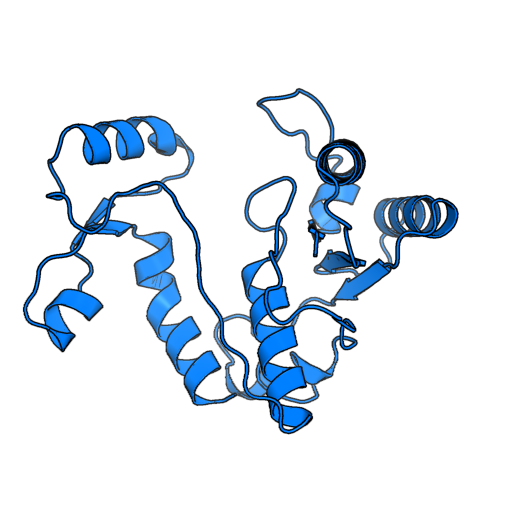C 1
ATOM 1583 O O . GLU A 1 198 ? 9.283 -16.830 5.115 1.00 93.19 198 GLU A O 1
ATOM 1588 N N . LYS A 1 199 ? 9.008 -14.637 5.547 1.00 91.00 199 LYS A N 1
ATOM 1589 C CA . LYS A 1 199 ? 8.953 -14.768 7.005 1.00 91.00 199 LYS A CA 1
ATOM 1590 C C . LYS A 1 199 ? 7.538 -14.955 7.556 1.00 91.00 199 LYS A C 1
ATOM 1592 O O . LYS A 1 199 ? 7.403 -15.529 8.638 1.00 91.00 199 LYS A O 1
ATOM 1597 N N . ILE A 1 200 ? 6.528 -14.411 6.874 1.00 90.44 200 ILE A N 1
ATOM 1598 C CA . ILE A 1 200 ? 5.109 -14.597 7.218 1.00 90.44 200 ILE A CA 1
ATOM 1599 C C . ILE A 1 200 ? 4.694 -16.037 6.905 1.00 90.44 200 ILE A C 1
ATOM 1601 O O . ILE A 1 200 ? 4.080 -16.654 7.805 1.00 90.44 200 ILE A O 1
#

Radius of gyration: 18.1 Å; Cα contacts (8 Å, |Δi|>4): 284; chains: 1; bounding box: 40×41×46 Å

pLDDT: mean 95.63, std 3.31, range [81.94, 98.75]

Mean predicted aligned error: 3.24 Å

Secondary structure (DSSP, 8-state):
-EEEEHHHHHTT-B-TTT--BHHHHHHHHHHHHHHTT-----EEEET----HHHHHHHHHHHHTT--EEEEPPPTTTTT-HHHHTSTTTGGGSPP---SSS----B-SSTTSSHHHHHHHHHHHHHHTT----------SS-TTS-TT-HHHHHHHHHTTTTT--EEE-HHHHHHHS---EEEHHHHHHHHHHHHHHHH-

Solvent-accessible surface area (backbone atoms only — not comparable to full-atom values): 11568 Å² total; per-residue (Å²): 58,37,24,39,31,28,68,44,44,64,66,55,37,62,40,81,94,77,73,40,33,44,64,56,43,45,52,50,52,52,53,54,36,44,77,73,74,40,81,69,72,31,39,34,34,23,53,43,75,86,44,71,56,39,52,53,49,50,55,54,40,46,75,70,73,39,46,74,46,66,29,62,70,54,75,56,70,80,79,38,48,72,50,38,76,28,66,82,21,37,58,62,37,77,84,80,85,74,93,58,98,75,77,63,71,45,52,73,56,85,91,20,44,50,68,63,52,51,53,31,48,36,44,50,32,43,76,68,78,38,95,67,83,87,85,86,90,73,83,70,65,51,34,90,45,60,70,84,32,68,71,36,46,51,50,35,66,75,28,57,90,76,68,50,43,77,38,74,34,64,67,53,27,69,75,64,76,40,89,33,29,40,36,50,70,60,63,69,45,41,67,53,52,48,55,46,62,75,68,89